Protein AF-A0A7Y4SJD2-F1 (afdb_monomer_lite)

Sequence (185 aa):
GFTAVGSEIFEFVQANDSFRLRLTTMGRVLSGNPSDMSEMGKLARPFQLSVWAMAGVLGTDTIAKDEAVVLVEEGDRYRLEVFGPSPDGKQLLRRLLWFERDTLLVVREDRLTESGSVEATIQYEDFRPIGQVEGTSSAGDGRLLRPFKIILEDGKGQGSVQVTFHEMVPNQPLAATDLPQVSLR

Secondary structure (DSSP, 8-state):
-B-TTS-B-EEEEEETTEEEEEEGGGTEEEEE-GGGGGGGGGGHHHHHHHHHHHHHHHT--PPPTT-EEEEEEETTEEEEEEEEE-TTS-EEEEEEEEEETTT--EEEEEEE-TTS-EEEEEEEEEEEEES--TT--SSS-SSEEEEEEEEEEETTSS-EEEEE-S---PPPPPPTTTS------

pLDDT: mean 78.12, std 16.42, range [33.25, 97.38]

Foldseek 3Di:
DADPVGHDQWDWDDDDQKIWIQRPVVRDIDIDGLVCLVVVPPVSVVVNQVCVQVCLQVVVPDQDPQKDWDWDDDVQWIKIFIWHADPVRDTAGAKIFIAGPPPRRGQKMFGADSVRQGQKIKGFADWDFEDADPDPPDPDRRTDTGGQWMWMAGSVRPDIDIHGHPDDYDDDPDDPVNDPPPPDD

Radius of gyration: 17.99 Å; chains: 1; bounding box: 44×48×43 Å

Structure (mmCIF, N/CA/C/O backbone):
data_AF-A0A7Y4SJD2-F1
#
_entry.id   AF-A0A7Y4SJD2-F1
#
loop_
_atom_site.group_PDB
_atom_site.id
_atom_site.type_symbol
_atom_site.label_atom_id
_atom_site.label_alt_id
_atom_site.label_comp_id
_atom_site.label_asym_id
_atom_site.label_entity_id
_atom_site.label_seq_id
_atom_site.pdbx_PDB_ins_code
_atom_site.Cartn_x
_atom_site.Cartn_y
_atom_site.Cartn_z
_atom_site.occupancy
_atom_site.B_iso_or_equiv
_atom_site.auth_seq_id
_atom_site.auth_comp_id
_atom_site.auth_asym_id
_atom_site.auth_atom_id
_atom_site.pdbx_PDB_model_num
ATOM 1 N N . GLY A 1 1 ? -12.030 4.013 13.848 1.00 52.75 1 GLY A N 1
ATOM 2 C CA . GLY A 1 1 ? -11.508 2.883 14.653 1.00 52.75 1 GLY A CA 1
ATOM 3 C C . GLY A 1 1 ? -12.192 2.839 16.006 1.00 52.75 1 GLY A C 1
ATOM 4 O O . GLY A 1 1 ? -12.661 3.883 16.439 1.00 52.75 1 GLY A O 1
ATOM 5 N N . PHE A 1 2 ? -12.243 1.682 16.674 1.00 50.47 2 PHE A N 1
ATOM 6 C CA . PHE A 1 2 ? -12.919 1.505 17.971 1.00 50.47 2 PHE A CA 1
ATOM 7 C C . PHE A 1 2 ? -11.966 0.982 19.058 1.00 50.47 2 PHE A C 1
ATOM 9 O O . PHE A 1 2 ? -10.993 0.297 18.751 1.00 50.47 2 PHE A O 1
ATOM 16 N N . THR A 1 3 ? -12.228 1.316 20.323 1.00 52.59 3 THR A N 1
ATOM 17 C CA . THR A 1 3 ? -11.528 0.786 21.500 1.00 52.59 3 THR A CA 1
ATOM 18 C C . THR A 1 3 ? -11.929 -0.668 21.740 1.00 52.59 3 THR A C 1
ATOM 20 O O . THR A 1 3 ? -12.939 -1.137 21.221 1.00 52.59 3 THR A O 1
ATOM 23 N N . ALA A 1 4 ? -11.190 -1.373 22.603 1.00 40.62 4 ALA A N 1
ATOM 24 C CA . ALA A 1 4 ? -11.545 -2.727 23.043 1.00 40.62 4 ALA A CA 1
ATOM 25 C C . ALA A 1 4 ? -12.939 -2.824 23.707 1.00 40.62 4 ALA A C 1
ATOM 27 O O . ALA A 1 4 ? -13.487 -3.913 23.821 1.00 40.62 4 ALA A O 1
ATOM 28 N N . VAL A 1 5 ? -13.518 -1.692 24.126 1.00 58.03 5 VAL A N 1
ATOM 29 C CA . VAL A 1 5 ? -14.877 -1.588 24.687 1.00 58.03 5 VAL A CA 1
ATOM 30 C C . VAL A 1 5 ? -15.897 -1.021 23.685 1.00 58.03 5 VAL A C 1
ATOM 32 O O . VAL A 1 5 ? -17.002 -0.653 24.069 1.00 58.03 5 VAL A O 1
ATOM 35 N N . GLY A 1 6 ? -15.538 -0.931 22.399 1.00 45.69 6 GLY A N 1
ATOM 36 C CA . GLY A 1 6 ? -16.435 -0.527 21.311 1.00 45.69 6 GLY A CA 1
ATOM 37 C C . GLY A 1 6 ? -16.659 0.982 21.162 1.00 45.69 6 GLY A C 1
ATOM 38 O O . GLY A 1 6 ? -17.507 1.395 20.379 1.00 45.69 6 GLY A O 1
ATOM 39 N N . SER A 1 7 ? -15.919 1.831 21.880 1.00 54.34 7 SER A N 1
ATOM 40 C CA . SER A 1 7 ? -16.025 3.293 21.733 1.00 54.34 7 SER A CA 1
ATOM 41 C C . SER A 1 7 ? -15.216 3.782 20.535 1.00 54.34 7 SER A C 1
ATOM 43 O O . SER A 1 7 ? -14.107 3.311 20.315 1.00 54.34 7 SER A O 1
ATOM 45 N N . GLU A 1 8 ? -15.718 4.749 19.771 1.00 66.38 8 GLU A N 1
ATOM 46 C CA . GLU A 1 8 ? -14.983 5.314 18.635 1.00 66.38 8 GLU A CA 1
ATOM 47 C C . GLU A 1 8 ? -13.678 5.995 19.105 1.00 66.38 8 GLU A C 1
ATOM 49 O O . GLU A 1 8 ? -13.706 6.919 19.911 1.00 66.38 8 GLU A O 1
ATOM 54 N N . ILE A 1 9 ? -12.522 5.533 18.620 1.00 65.69 9 ILE A N 1
ATOM 55 C CA . ILE A 1 9 ? -11.201 6.147 18.852 1.00 65.69 9 ILE A CA 1
ATOM 56 C C . ILE A 1 9 ? -11.009 7.317 17.898 1.00 65.69 9 ILE A C 1
ATOM 58 O O . ILE A 1 9 ? -10.548 8.390 18.293 1.00 65.69 9 ILE A O 1
ATOM 62 N N . PHE A 1 10 ? -11.337 7.080 16.631 1.00 69.44 10 PHE A N 1
ATOM 63 C CA . PHE A 1 10 ? -11.228 8.082 15.593 1.00 69.44 10 PHE A CA 1
ATOM 64 C C . PHE A 1 10 ? -12.224 7.852 14.462 1.00 69.44 10 PHE A C 1
ATOM 66 O O . PHE A 1 10 ? -12.523 6.704 14.122 1.00 69.44 10 PHE A O 1
ATOM 73 N N . GLU A 1 11 ? -12.635 8.948 13.841 1.00 73.12 11 GLU A N 1
ATOM 74 C CA . GLU A 1 11 ? -13.331 8.986 12.560 1.00 73.12 11 GLU A CA 1
ATOM 75 C C . GLU A 1 11 ? -12.358 9.518 11.513 1.00 73.12 11 GLU A C 1
ATOM 77 O O . GLU A 1 11 ? -11.729 10.555 11.732 1.00 73.12 11 GLU A O 1
ATOM 82 N N . PHE A 1 12 ? -12.224 8.822 10.389 1.00 70.19 12 PHE A N 1
ATOM 83 C CA . PHE A 1 12 ? -11.427 9.298 9.269 1.00 70.19 12 PHE A CA 1
ATOM 84 C C . PHE A 1 12 ? -12.293 9.348 8.020 1.00 70.19 12 PHE A C 1
ATOM 86 O O . PHE A 1 12 ? -12.852 8.333 7.613 1.00 70.19 12 PHE A O 1
ATOM 93 N N . VAL A 1 13 ? -12.389 10.532 7.427 1.00 70.50 13 VAL A N 1
ATOM 94 C CA . VAL A 1 13 ? -13.074 10.764 6.158 1.00 70.50 13 VAL A CA 1
ATOM 95 C C . VAL A 1 13 ? -12.055 11.345 5.197 1.00 70.50 13 VAL A C 1
ATOM 97 O O . VAL A 1 13 ? -11.431 12.362 5.499 1.00 70.50 13 VAL A O 1
ATOM 100 N N . GLN A 1 14 ? -11.899 10.715 4.039 1.00 63.78 14 GLN A N 1
ATOM 101 C CA . GLN A 1 14 ? -11.088 11.231 2.946 1.00 63.78 14 GLN A CA 1
ATOM 102 C C . GLN A 1 14 ? -11.960 11.347 1.703 1.00 63.78 14 GLN A C 1
ATOM 104 O O . GLN A 1 14 ? -12.662 10.405 1.341 1.00 63.78 14 GLN A O 1
ATOM 109 N N . ALA A 1 15 ? -11.920 12.514 1.071 1.00 66.62 15 ALA A N 1
ATOM 110 C CA . ALA A 1 15 ? -12.611 12.781 -0.178 1.00 66.62 15 ALA A CA 1
ATOM 111 C C . ALA A 1 15 ? -11.721 13.677 -1.042 1.00 66.62 15 ALA A C 1
ATOM 113 O O . ALA A 1 15 ? -11.335 14.773 -0.617 1.00 66.62 15 ALA A O 1
ATOM 114 N N . ASN A 1 16 ? -11.414 13.208 -2.255 1.00 68.31 16 ASN A N 1
ATOM 115 C CA . ASN A 1 16 ? -10.420 13.816 -3.143 1.00 68.31 16 ASN A CA 1
ATOM 116 C C . ASN A 1 16 ? -9.083 14.013 -2.397 1.00 68.31 16 ASN A C 1
ATOM 118 O O . ASN A 1 16 ? -8.642 13.117 -1.674 1.00 68.31 16 ASN A O 1
ATOM 122 N N . ASP A 1 17 ? -8.492 15.202 -2.505 1.00 66.25 17 ASP A N 1
ATOM 123 C CA . ASP A 1 17 ? -7.238 15.556 -1.839 1.00 66.25 17 ASP A CA 1
ATOM 124 C C . ASP A 1 17 ? -7.449 16.099 -0.417 1.00 66.25 17 ASP A C 1
ATOM 126 O O . ASP A 1 17 ? -6.529 16.604 0.207 1.00 66.25 17 ASP A O 1
ATOM 130 N N . SER A 1 18 ? -8.655 16.005 0.145 1.00 61.06 18 SER A N 1
ATOM 131 C CA . SER A 1 18 ? -8.931 16.500 1.496 1.00 61.06 18 SER A CA 1
ATOM 132 C C . SER A 1 18 ? -9.195 15.364 2.472 1.00 61.06 18 SER A C 1
ATOM 134 O O . SER A 1 18 ? -9.833 14.361 2.135 1.00 61.06 18 SER A O 1
ATOM 136 N N . PHE A 1 19 ? -8.739 15.538 3.711 1.00 69.56 19 PHE A N 1
ATOM 137 C CA . PHE A 1 19 ? -9.052 14.614 4.790 1.00 69.56 19 PHE A CA 1
ATOM 138 C C . PHE A 1 19 ? -9.599 15.321 6.027 1.00 69.56 19 PHE A C 1
ATOM 140 O O . PHE A 1 19 ? -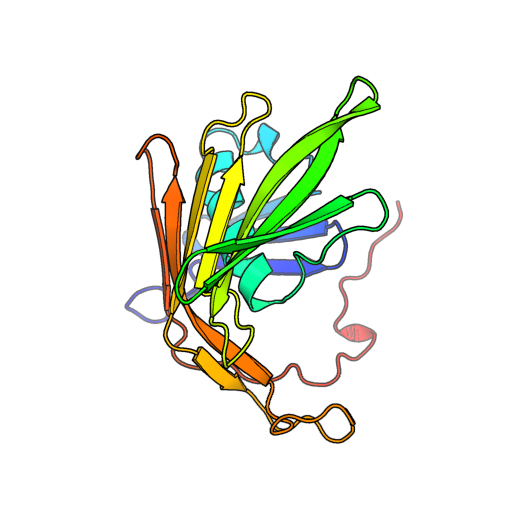9.314 16.490 6.293 1.00 69.56 19 PHE A O 1
ATOM 147 N N . ARG A 1 20 ? -10.354 14.567 6.825 1.00 74.12 20 ARG A N 1
ATOM 148 C CA . ARG A 1 20 ? -10.768 14.912 8.182 1.00 74.12 20 ARG A CA 1
ATOM 149 C C . ARG A 1 20 ? -10.518 13.719 9.098 1.00 74.12 20 ARG A C 1
ATOM 151 O O . ARG A 1 20 ? -11.052 12.641 8.868 1.00 74.12 20 ARG A O 1
ATOM 158 N N . LEU A 1 21 ? -9.735 13.927 10.152 1.00 70.81 21 LEU A N 1
ATOM 159 C CA . LEU A 1 21 ? -9.500 12.968 11.227 1.00 70.81 21 LEU A CA 1
ATOM 160 C C . LEU A 1 21 ? -10.050 13.537 12.538 1.00 70.81 21 LEU A C 1
ATOM 162 O O . LEU A 1 21 ? -9.498 14.491 13.086 1.00 70.81 21 LEU A O 1
ATOM 166 N N . ARG A 1 22 ? -11.116 12.949 13.071 1.00 74.44 22 ARG A N 1
ATOM 167 C CA . ARG A 1 22 ? -11.634 13.261 14.407 1.00 74.44 22 ARG A CA 1
ATOM 168 C C . ARG A 1 22 ? -11.077 12.243 15.391 1.00 74.44 22 ARG A C 1
ATOM 170 O O . ARG A 1 22 ? -11.392 11.073 15.279 1.00 74.44 22 ARG A O 1
ATOM 177 N N . LEU A 1 23 ? -10.265 12.675 16.350 1.00 70.75 23 LEU A N 1
ATOM 178 C CA . LEU A 1 23 ? -9.762 11.870 17.466 1.00 70.75 23 LEU A CA 1
ATOM 179 C C . LEU A 1 23 ? -10.716 12.034 18.652 1.00 70.75 23 LEU A C 1
ATOM 181 O O . LEU A 1 23 ? -10.572 12.957 19.460 1.00 70.75 23 LEU A O 1
ATOM 185 N N . THR A 1 24 ? -11.717 11.161 18.739 1.00 69.38 24 THR A N 1
ATOM 186 C CA . THR A 1 24 ? -12.831 11.279 19.692 1.00 69.38 24 THR A CA 1
ATOM 187 C C . THR A 1 24 ? -12.350 11.268 21.144 1.00 69.38 24 THR A C 1
ATOM 189 O O . THR A 1 24 ? -12.829 12.058 21.953 1.00 69.38 24 THR A O 1
ATOM 192 N N . THR A 1 25 ? -11.334 10.464 21.467 1.00 69.12 25 THR A N 1
ATOM 193 C CA . THR A 1 25 ? -10.752 10.380 22.821 1.00 69.12 25 THR A CA 1
ATOM 194 C C . THR A 1 25 ? -10.015 11.646 23.262 1.00 69.12 25 THR A C 1
ATOM 196 O O . THR A 1 25 ? -9.811 11.845 24.456 1.00 69.12 25 THR A O 1
ATOM 199 N N . MET A 1 26 ? -9.620 12.507 22.320 1.00 70.25 26 MET A N 1
ATOM 200 C CA . MET A 1 26 ? -8.884 13.748 22.587 1.00 70.25 26 MET A CA 1
ATOM 201 C C . MET A 1 26 ? -9.710 15.007 22.301 1.00 70.25 26 MET A C 1
ATOM 203 O O . MET A 1 26 ? -9.190 16.112 22.439 1.00 70.25 26 MET A O 1
ATOM 207 N N . GLY A 1 27 ? -10.960 14.860 21.844 1.00 71.19 27 GLY A N 1
ATOM 208 C CA . GLY A 1 27 ? -11.795 15.984 21.412 1.00 71.19 27 GLY A CA 1
ATOM 209 C C . GLY A 1 27 ? -11.171 16.815 20.282 1.00 71.19 27 GLY A C 1
ATOM 210 O O . GLY A 1 27 ? -11.469 18.000 20.156 1.00 71.19 27 GLY A O 1
ATOM 211 N N . ARG A 1 28 ? -10.272 16.225 19.482 1.00 69.38 28 ARG A N 1
ATOM 212 C CA . ARG A 1 28 ? -9.482 16.943 18.472 1.00 69.38 28 ARG A CA 1
ATOM 213 C C . ARG A 1 28 ? -9.952 16.579 17.072 1.00 69.38 28 ARG A C 1
ATOM 215 O O . ARG A 1 28 ? -10.086 15.402 16.758 1.00 69.38 28 ARG A O 1
ATOM 222 N N . VAL A 1 29 ? -10.139 17.579 16.217 1.00 72.56 29 VAL A N 1
ATOM 223 C CA . VAL A 1 29 ? -10.378 17.389 14.780 1.00 72.56 29 VAL A CA 1
ATOM 224 C C . VAL A 1 29 ? -9.180 17.937 14.018 1.00 72.56 29 VAL A C 1
ATOM 226 O O . VAL A 1 29 ? -8.714 19.040 14.293 1.00 72.56 29 VAL A O 1
ATOM 229 N N . LEU A 1 30 ? -8.668 17.143 13.088 1.00 67.31 30 LEU A N 1
ATOM 230 C CA . LEU A 1 30 ? -7.607 17.497 12.158 1.00 67.31 30 LEU A CA 1
ATOM 231 C C . LEU A 1 30 ? -8.208 17.489 10.757 1.00 67.31 30 LEU A C 1
ATOM 233 O O . LEU A 1 30 ? -8.991 16.602 10.420 1.00 67.31 30 LEU A O 1
ATOM 237 N N . SER A 1 31 ? -7.906 18.494 9.950 1.00 69.38 31 SER A N 1
ATOM 238 C CA . SER A 1 31 ? -8.351 18.571 8.559 1.00 69.38 31 SER A CA 1
ATOM 239 C C . SER A 1 31 ? -7.280 19.275 7.743 1.00 69.38 31 SER A C 1
ATOM 241 O O . SER A 1 31 ? -6.652 20.195 8.257 1.00 69.38 31 SER A O 1
ATOM 243 N N . GLY A 1 32 ? -7.068 18.836 6.508 1.00 67.94 32 GLY A N 1
ATOM 244 C CA . GLY A 1 32 ? -6.041 19.390 5.627 1.00 67.94 32 GLY A CA 1
ATOM 245 C C . GLY A 1 32 ? -5.926 18.613 4.322 1.00 67.94 32 GLY A C 1
ATOM 246 O O . GLY A 1 32 ? -6.696 17.673 4.087 1.00 67.94 32 GLY A O 1
ATOM 247 N N . ASN A 1 33 ? -4.961 18.999 3.488 1.00 67.12 33 ASN A N 1
ATOM 248 C CA . ASN A 1 33 ? -4.479 18.141 2.411 1.00 67.12 33 ASN A CA 1
ATOM 249 C C . ASN A 1 33 ? -3.439 17.147 2.957 1.00 67.12 33 ASN A C 1
ATOM 251 O O . ASN A 1 33 ? -2.715 17.474 3.900 1.00 67.12 33 ASN A O 1
ATOM 255 N N . PRO A 1 34 ? -3.274 15.955 2.355 1.00 62.06 34 PRO A N 1
ATOM 256 C CA . PRO A 1 34 ? -2.135 15.080 2.629 1.00 62.06 34 PRO A CA 1
ATOM 257 C C . PRO A 1 34 ? -0.772 15.787 2.511 1.00 62.06 34 PRO A C 1
ATOM 259 O O . PRO A 1 34 ? 0.169 15.415 3.204 1.00 62.06 34 PRO A O 1
ATOM 262 N N . SER A 1 35 ? -0.661 16.838 1.690 1.00 61.81 35 SER A N 1
ATOM 263 C CA . SER A 1 35 ? 0.539 17.685 1.600 1.00 61.81 35 SER A CA 1
ATOM 264 C C . SER A 1 35 ? 0.841 18.481 2.877 1.00 61.81 35 SER A C 1
ATOM 266 O O . SER A 1 35 ? 2.001 18.796 3.134 1.00 61.81 35 SER A O 1
ATOM 268 N N . ASP A 1 36 ? -0.165 18.758 3.709 1.00 63.09 36 ASP A N 1
ATOM 269 C CA . ASP A 1 36 ? -0.053 19.587 4.919 1.00 63.09 36 ASP A CA 1
ATOM 270 C C . ASP A 1 36 ? 0.316 18.749 6.161 1.00 63.09 36 ASP A C 1
ATOM 272 O O . ASP A 1 36 ? 0.342 19.233 7.294 1.00 63.09 36 ASP A O 1
ATOM 276 N N . MET A 1 37 ? 0.629 17.460 5.968 1.00 63.06 37 MET A N 1
ATOM 277 C CA . MET A 1 37 ? 0.944 16.505 7.038 1.00 63.06 37 MET A CA 1
ATOM 278 C C . MET A 1 37 ? 2.112 16.940 7.937 1.00 63.06 37 MET A C 1
ATOM 280 O O . MET A 1 37 ? 2.177 16.520 9.094 1.00 63.06 37 MET A O 1
ATOM 284 N N . SER A 1 38 ? 3.023 17.786 7.444 1.00 61.00 38 SER A N 1
ATOM 285 C CA . SER A 1 38 ? 4.168 18.290 8.215 1.00 61.00 38 SER A CA 1
ATOM 286 C C . SER A 1 38 ? 3.747 19.095 9.456 1.00 61.00 38 SER A C 1
ATOM 288 O O . SER A 1 38 ? 4.443 19.066 10.474 1.00 61.00 38 SER A O 1
ATOM 290 N N . GLU A 1 39 ? 2.564 19.718 9.438 1.00 64.44 39 GLU A N 1
ATOM 291 C CA . GLU A 1 39 ? 2.026 20.508 10.553 1.00 64.44 39 GLU A CA 1
ATOM 292 C C . GLU A 1 39 ? 1.525 19.643 11.727 1.00 64.44 39 GLU A C 1
ATOM 294 O O . GLU A 1 39 ? 1.272 20.136 12.829 1.00 64.44 39 GLU A O 1
ATOM 299 N N . MET A 1 40 ? 1.424 18.322 11.540 1.00 64.75 40 MET A N 1
ATOM 300 C CA . MET A 1 40 ? 0.932 17.386 12.560 1.00 64.75 40 MET A CA 1
ATOM 301 C C . MET A 1 40 ? 2.011 16.977 13.583 1.00 64.75 40 MET A C 1
ATOM 303 O O . MET A 1 40 ? 1.729 16.225 14.526 1.00 64.75 40 MET A O 1
ATOM 307 N N . GLY A 1 41 ? 3.247 17.469 13.436 1.00 73.56 41 GLY A N 1
ATOM 308 C CA . GLY A 1 41 ? 4.352 17.230 14.366 1.00 73.56 41 GLY A CA 1
ATOM 309 C C . GLY A 1 41 ? 4.608 15.737 14.595 1.00 73.56 41 GLY A C 1
ATOM 310 O O . GLY A 1 41 ? 4.769 14.967 13.654 1.00 73.56 41 GLY A O 1
ATOM 311 N N . LYS A 1 42 ? 4.600 15.293 15.859 1.00 72.19 42 LYS A N 1
ATOM 312 C CA . LYS A 1 42 ? 4.835 13.878 16.219 1.00 72.19 42 LYS A CA 1
ATOM 313 C C . LYS A 1 42 ? 3.771 12.907 15.683 1.00 72.19 42 LYS A C 1
ATOM 315 O O . LYS A 1 42 ? 4.028 11.710 15.642 1.00 72.19 42 LYS A O 1
ATOM 320 N N . LEU A 1 43 ? 2.591 13.399 15.297 1.00 71.44 43 LEU A N 1
ATOM 321 C CA . LEU A 1 43 ? 1.520 12.569 14.736 1.00 71.44 43 LEU A CA 1
ATOM 322 C C . LEU A 1 43 ? 1.637 12.393 13.220 1.00 71.44 43 LEU A C 1
ATOM 324 O O . LEU A 1 43 ? 0.993 11.496 12.684 1.00 71.44 43 LEU A O 1
ATOM 328 N N . ALA A 1 44 ? 2.465 13.202 12.548 1.00 76.44 44 ALA A N 1
ATOM 329 C CA . ALA A 1 44 ? 2.593 13.193 11.095 1.00 76.44 44 ALA A CA 1
ATOM 330 C C . ALA A 1 44 ? 2.935 11.797 10.567 1.00 76.44 44 ALA A C 1
ATOM 332 O O . ALA A 1 44 ? 2.252 11.282 9.688 1.00 76.44 44 ALA A O 1
ATOM 333 N N . ARG A 1 45 ? 3.942 11.145 11.165 1.00 81.81 45 ARG A N 1
ATOM 334 C CA . ARG A 1 45 ? 4.406 9.838 10.698 1.00 81.81 45 ARG A CA 1
ATOM 335 C C . ARG A 1 45 ? 3.385 8.716 10.935 1.00 81.81 45 ARG A C 1
ATOM 337 O O . ARG A 1 45 ? 2.988 8.106 9.950 1.00 81.81 45 ARG A O 1
ATOM 344 N N . PRO A 1 46 ? 2.884 8.457 12.161 1.00 76.19 46 PRO A N 1
ATOM 345 C CA . PRO A 1 46 ? 1.850 7.435 12.366 1.00 76.19 46 PRO A CA 1
ATOM 346 C C . PRO A 1 46 ? 0.600 7.641 11.497 1.00 76.19 46 PRO A C 1
ATOM 348 O O . PRO A 1 46 ? -0.010 6.677 11.034 1.00 76.19 46 PRO A O 1
ATOM 351 N N . PHE A 1 47 ? 0.226 8.898 11.252 1.00 76.69 47 PHE A N 1
ATOM 352 C CA . PHE A 1 47 ? -0.899 9.229 10.389 1.00 76.69 47 PHE A CA 1
ATOM 353 C C . PHE A 1 47 ? -0.608 8.944 8.909 1.00 76.69 47 PHE A C 1
ATOM 355 O O . PHE A 1 47 ? -1.407 8.272 8.264 1.00 76.69 47 PHE A O 1
ATOM 362 N N . GLN A 1 48 ? 0.549 9.368 8.392 1.00 81.69 48 GLN A N 1
ATOM 363 C CA . GLN A 1 48 ? 1.012 9.054 7.036 1.00 81.69 48 GLN A CA 1
ATOM 364 C C . GLN A 1 48 ? 1.013 7.541 6.783 1.00 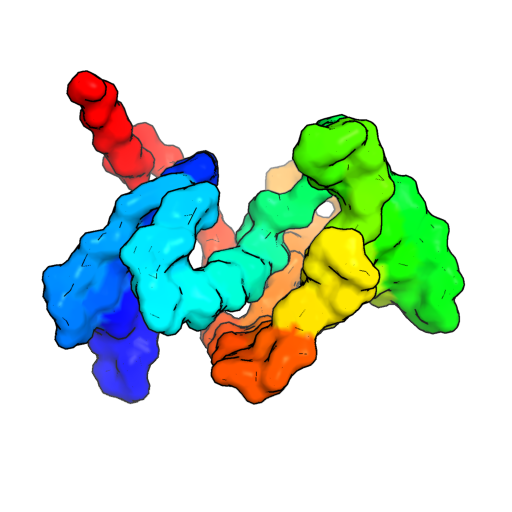81.69 48 GLN A C 1
ATOM 366 O O . GLN A 1 48 ? 0.451 7.080 5.794 1.00 81.69 48 GLN A O 1
ATOM 371 N N . LEU A 1 49 ? 1.564 6.770 7.725 1.00 83.62 49 LEU A N 1
ATOM 372 C CA . LEU A 1 49 ? 1.541 5.309 7.688 1.00 83.62 49 LEU A CA 1
ATOM 373 C C . LEU A 1 49 ? 0.106 4.762 7.606 1.00 83.62 49 LEU A C 1
ATOM 375 O O . LEU A 1 49 ? -0.191 3.897 6.790 1.00 83.62 49 LEU A O 1
ATOM 379 N N . SER A 1 50 ? -0.816 5.303 8.404 1.00 78.38 50 SER A N 1
ATOM 380 C CA . SER A 1 50 ? -2.223 4.880 8.381 1.00 78.38 50 SER A CA 1
ATOM 381 C C . SER A 1 50 ? -2.908 5.190 7.044 1.00 78.38 50 SER A C 1
ATOM 383 O O . SER A 1 50 ? -3.660 4.361 6.536 1.00 78.38 50 SER A O 1
ATOM 385 N N . VAL A 1 51 ? -2.633 6.359 6.455 1.00 81.06 51 VAL A N 1
ATOM 386 C CA . VAL A 1 51 ? -3.160 6.744 5.135 1.00 81.06 51 VAL A CA 1
ATOM 387 C C . VAL A 1 51 ? -2.652 5.792 4.055 1.00 81.06 51 VAL A C 1
ATOM 389 O O . VAL A 1 51 ? -3.449 5.311 3.255 1.00 81.06 51 VAL A O 1
ATOM 392 N N . TRP A 1 52 ? -1.360 5.463 4.060 1.00 87.06 52 TRP A N 1
ATOM 393 C CA . TRP A 1 52 ? -0.777 4.520 3.102 1.00 87.06 52 TRP A CA 1
ATOM 394 C C . TRP A 1 52 ? -1.377 3.121 3.220 1.00 87.06 52 TRP A C 1
ATOM 396 O O . TRP A 1 52 ? -1.800 2.561 2.213 1.00 87.06 52 TRP A O 1
ATOM 406 N N . ALA A 1 53 ? -1.508 2.598 4.443 1.00 83.50 53 ALA A N 1
ATOM 407 C CA . ALA A 1 53 ? -2.148 1.305 4.675 1.00 83.50 53 ALA A CA 1
ATOM 408 C C . ALA A 1 53 ? -3.577 1.265 4.101 1.00 83.50 53 ALA A C 1
ATOM 410 O O . ALA A 1 53 ? -3.962 0.305 3.438 1.00 83.50 53 ALA A O 1
ATOM 411 N N . MET A 1 54 ? -4.365 2.322 4.317 1.00 82.31 54 MET A N 1
ATOM 412 C CA . MET A 1 54 ? -5.748 2.383 3.837 1.00 82.31 54 MET A CA 1
ATOM 413 C C . MET A 1 54 ? -5.864 2.604 2.327 1.00 82.31 54 MET A C 1
ATOM 415 O O . MET A 1 54 ? -6.798 2.082 1.716 1.00 82.31 54 MET A O 1
ATOM 419 N N . ALA A 1 55 ? -4.936 3.337 1.712 1.00 79.38 55 ALA A N 1
ATOM 420 C CA . ALA A 1 55 ? -4.984 3.644 0.285 1.00 79.38 55 ALA A CA 1
ATOM 421 C C . ALA A 1 55 ? -4.953 2.374 -0.588 1.00 79.38 55 ALA A C 1
ATOM 423 O O . ALA A 1 55 ? -5.696 2.287 -1.571 1.00 79.38 55 ALA A O 1
ATOM 424 N N . GLY A 1 56 ? -4.185 1.356 -0.178 1.00 76.12 56 GLY A N 1
ATOM 425 C CA . GLY A 1 56 ? -4.159 0.044 -0.833 1.00 76.12 56 GLY A CA 1
ATOM 426 C C . GLY A 1 56 ? -5.491 -0.715 -0.754 1.00 76.12 56 GLY A C 1
ATOM 427 O O . GLY A 1 56 ? -5.901 -1.354 -1.720 1.00 76.12 56 GLY A O 1
ATOM 428 N N . VAL A 1 57 ? -6.232 -0.591 0.354 1.00 78.94 57 VAL A N 1
ATOM 429 C CA . VAL A 1 57 ? -7.573 -1.201 0.507 1.00 78.94 57 VAL A CA 1
ATOM 430 C C . VAL A 1 57 ? -8.604 -0.498 -0.358 1.00 78.94 57 VAL A C 1
ATOM 432 O O . VAL A 1 57 ? -9.419 -1.133 -1.029 1.00 78.94 57 VAL A O 1
ATOM 435 N N . LEU A 1 58 ? -8.596 0.833 -0.312 1.00 74.38 58 LEU A N 1
ATOM 436 C CA . LEU A 1 58 ? -9.580 1.656 -1.007 1.00 74.38 58 LEU A CA 1
ATOM 437 C C . LEU A 1 58 ? -9.325 1.689 -2.518 1.00 74.38 58 LEU A C 1
ATOM 439 O O . LEU A 1 58 ? -10.212 2.073 -3.276 1.00 74.38 58 LEU A O 1
ATOM 443 N N . GLY A 1 59 ? -8.145 1.247 -2.964 1.00 70.75 59 GLY A N 1
ATOM 444 C CA . GLY A 1 59 ? -7.733 1.325 -4.361 1.00 70.75 59 GLY A CA 1
ATOM 445 C C . GLY A 1 59 ? -7.514 2.767 -4.814 1.00 70.75 59 GLY A C 1
ATOM 446 O O . GLY A 1 59 ? -7.682 3.061 -5.990 1.00 70.75 59 GLY A O 1
ATOM 447 N N . THR A 1 60 ? -7.184 3.671 -3.888 1.00 71.12 60 THR A N 1
ATOM 448 C CA . THR A 1 60 ? -6.922 5.089 -4.181 1.00 71.12 60 THR A CA 1
ATOM 449 C C . THR A 1 60 ? -5.456 5.353 -4.520 1.00 71.12 60 THR A C 1
ATOM 451 O O . THR A 1 60 ? -5.121 6.457 -4.929 1.00 71.12 60 THR A O 1
ATOM 454 N N . ASP A 1 61 ? -4.584 4.352 -4.372 1.00 78.06 61 ASP A N 1
ATOM 455 C CA . ASP A 1 61 ? -3.151 4.431 -4.687 1.00 78.06 61 ASP A CA 1
ATOM 456 C C . ASP A 1 61 ? -2.829 3.941 -6.114 1.00 78.06 61 ASP A C 1
ATOM 458 O O . ASP A 1 61 ? -1.841 3.247 -6.359 1.00 78.06 61 ASP A O 1
ATOM 462 N N . THR A 1 62 ? -3.696 4.259 -7.079 1.00 83.19 62 THR A N 1
ATOM 463 C CA . THR A 1 62 ? -3.500 3.882 -8.488 1.00 83.19 62 THR A CA 1
ATOM 464 C C . THR A 1 62 ? -2.263 4.547 -9.094 1.00 83.19 62 THR A C 1
ATOM 466 O O . THR A 1 62 ? -1.797 5.573 -8.604 1.00 83.19 62 THR A O 1
ATOM 469 N N . ILE A 1 63 ? -1.760 3.999 -10.202 1.00 89.50 63 ILE A N 1
ATOM 470 C CA . ILE A 1 63 ? -0.704 4.646 -10.989 1.00 89.50 63 ILE A CA 1
ATOM 471 C C . ILE A 1 63 ? -1.248 5.951 -11.593 1.00 89.50 63 ILE A C 1
ATOM 473 O O . ILE A 1 63 ? -2.247 5.934 -12.318 1.00 89.50 63 ILE A O 1
ATOM 477 N N . ALA A 1 64 ? -0.617 7.075 -11.268 1.00 87.19 64 ALA A N 1
ATOM 478 C CA . ALA A 1 64 ? -0.983 8.401 -11.745 1.00 87.19 64 ALA A CA 1
ATOM 479 C C . ALA A 1 64 ? -0.525 8.634 -13.197 1.00 87.19 64 ALA A C 1
ATOM 481 O O . ALA A 1 64 ? 0.293 7.901 -13.750 1.00 87.19 64 ALA A O 1
ATOM 482 N N . LYS A 1 65 ? -1.069 9.670 -13.851 1.00 86.50 65 LYS A N 1
ATOM 483 C CA . LYS A 1 65 ? -0.799 9.957 -15.277 1.00 86.50 65 LYS A CA 1
ATOM 484 C C . LYS A 1 65 ? 0.648 10.365 -15.566 1.00 86.50 65 LYS A C 1
ATOM 486 O O . LYS A 1 65 ? 1.099 10.227 -16.698 1.00 86.50 65 LYS A O 1
ATOM 491 N N . ASP A 1 66 ? 1.320 10.940 -14.583 1.00 88.88 66 ASP A N 1
ATOM 492 C CA . ASP A 1 66 ? 2.699 11.423 -14.630 1.00 88.88 66 ASP A CA 1
ATOM 493 C C . ASP A 1 66 ? 3.714 10.398 -14.098 1.00 88.88 66 ASP A C 1
ATOM 495 O O . ASP A 1 66 ? 4.921 10.660 -14.105 1.00 88.88 66 ASP A O 1
ATOM 499 N N . GLU A 1 67 ? 3.236 9.223 -13.686 1.00 93.12 67 GLU A N 1
ATOM 500 C CA . GLU A 1 67 ? 4.068 8.095 -13.297 1.00 93.12 67 GLU A CA 1
ATOM 501 C C . GLU A 1 67 ? 4.348 7.168 -14.487 1.00 93.12 67 GLU A C 1
ATOM 503 O O . GLU A 1 67 ? 3.529 6.980 -15.390 1.00 93.12 67 GLU A O 1
ATOM 508 N N . ALA A 1 68 ? 5.527 6.554 -14.469 1.00 94.44 68 ALA A N 1
ATOM 509 C CA . ALA A 1 68 ? 5.918 5.501 -15.395 1.00 94.44 68 ALA A CA 1
ATOM 510 C C . ALA A 1 68 ? 6.088 4.185 -14.636 1.00 94.44 68 ALA A C 1
ATOM 512 O O . ALA A 1 68 ? 6.443 4.180 -13.459 1.00 94.44 68 ALA A O 1
ATOM 513 N N . VAL A 1 69 ? 5.861 3.057 -15.309 1.00 95.75 69 VAL A N 1
ATOM 514 C CA . VAL A 1 69 ? 5.971 1.738 -14.679 1.00 95.75 69 VAL A CA 1
ATOM 515 C C . VAL A 1 69 ? 6.817 0.776 -15.495 1.00 95.75 69 VAL A C 1
ATOM 517 O O . VAL A 1 69 ? 6.780 0.790 -16.726 1.00 95.75 69 VAL A O 1
ATOM 520 N N . VAL A 1 70 ? 7.554 -0.087 -14.800 1.00 96.69 70 VAL A N 1
ATOM 521 C CA . VAL A 1 70 ? 8.287 -1.213 -15.386 1.00 96.69 70 VAL A CA 1
ATOM 522 C C . VAL A 1 70 ? 7.851 -2.489 -14.680 1.00 96.69 70 VAL A C 1
ATOM 524 O O . VAL A 1 70 ? 7.878 -2.564 -13.455 1.00 96.69 70 VAL A O 1
ATOM 527 N N . LEU A 1 71 ? 7.438 -3.494 -15.450 1.00 95.94 71 LEU A N 1
ATOM 528 C CA . LEU A 1 71 ? 7.096 -4.812 -14.925 1.00 95.94 71 LEU A CA 1
ATOM 529 C C . LEU A 1 71 ? 8.323 -5.723 -14.986 1.00 95.94 71 LEU A C 1
ATOM 531 O O . LEU A 1 71 ? 8.929 -5.889 -16.044 1.00 95.94 71 LEU A O 1
ATOM 535 N N . VAL A 1 72 ? 8.656 -6.328 -13.854 1.00 96.12 72 VAL A N 1
ATOM 536 C CA . VAL A 1 72 ? 9.765 -7.262 -13.686 1.00 96.12 72 VAL A CA 1
ATOM 537 C C . VAL A 1 72 ? 9.207 -8.606 -13.242 1.00 96.12 72 VAL A C 1
ATOM 539 O O . VAL A 1 72 ? 8.361 -8.691 -12.353 1.00 96.12 72 VAL A O 1
ATOM 542 N N . GLU A 1 73 ? 9.682 -9.676 -13.864 1.00 94.38 73 GLU A N 1
ATOM 543 C CA . GLU A 1 73 ? 9.392 -11.035 -13.420 1.00 94.38 73 GLU A CA 1
ATOM 544 C C . GLU A 1 73 ? 10.347 -11.430 -12.291 1.00 94.38 73 GLU A C 1
ATOM 546 O O . GLU A 1 73 ? 11.564 -11.400 -12.472 1.00 94.38 73 GLU A O 1
ATOM 551 N N . GLU A 1 74 ? 9.814 -11.813 -11.131 1.00 90.69 74 GLU A N 1
ATOM 552 C CA . GLU A 1 74 ? 10.608 -12.134 -9.943 1.00 90.69 74 GLU A CA 1
ATOM 553 C C . GLU A 1 74 ? 10.115 -13.448 -9.324 1.00 90.69 74 GLU A C 1
ATOM 555 O O . GLU A 1 74 ? 9.240 -13.470 -8.462 1.00 90.69 74 GLU A O 1
ATOM 560 N N . GLY A 1 75 ? 10.665 -14.571 -9.797 1.00 88.12 75 GLY A N 1
ATOM 561 C CA . GLY A 1 75 ? 10.289 -15.902 -9.314 1.00 88.12 75 GLY A CA 1
ATOM 562 C C . GLY A 1 75 ? 8.809 -16.207 -9.557 1.00 88.12 75 GLY A C 1
ATOM 563 O O . GLY A 1 75 ? 8.326 -16.116 -10.687 1.00 88.12 75 GLY A O 1
ATOM 564 N N . ASP A 1 76 ? 8.094 -16.553 -8.491 1.00 88.50 76 ASP A N 1
ATOM 565 C CA . ASP A 1 76 ? 6.652 -16.824 -8.464 1.00 88.50 76 ASP A CA 1
ATOM 566 C C . ASP A 1 76 ? 5.783 -15.556 -8.458 1.00 88.50 76 ASP A C 1
ATOM 568 O O . ASP A 1 76 ? 4.557 -15.649 -8.501 1.00 88.50 76 ASP A O 1
ATOM 572 N N . ARG A 1 77 ? 6.400 -14.369 -8.485 1.00 93.56 77 ARG A N 1
ATOM 573 C CA . ARG A 1 77 ? 5.716 -13.076 -8.443 1.00 93.56 77 ARG A CA 1
ATOM 574 C C . ARG A 1 77 ? 6.073 -12.187 -9.624 1.00 93.56 77 ARG A C 1
ATOM 576 O O . ARG A 1 77 ? 7.068 -12.382 -10.326 1.00 93.56 77 ARG A O 1
ATOM 583 N N . TYR A 1 78 ? 5.244 -11.171 -9.818 1.00 95.44 78 TYR A N 1
ATOM 584 C CA . TYR A 1 78 ? 5.619 -9.985 -10.574 1.00 95.44 78 TYR A CA 1
ATOM 585 C C . TYR A 1 78 ? 5.999 -8.866 -9.614 1.00 95.44 78 TYR A C 1
ATOM 587 O O . TYR A 1 78 ? 5.399 -8.739 -8.546 1.00 95.44 78 TYR A O 1
ATOM 595 N N . ARG A 1 79 ? 6.942 -8.020 -10.021 1.00 97.00 79 ARG A N 1
ATOM 596 C CA . ARG A 1 79 ? 7.244 -6.755 -9.360 1.00 97.00 79 ARG A CA 1
ATOM 597 C C . ARG A 1 79 ? 7.013 -5.604 -10.329 1.00 97.00 79 ARG A C 1
ATOM 599 O O . ARG A 1 79 ? 7.611 -5.575 -11.399 1.00 97.00 79 ARG A O 1
ATOM 606 N N . LEU A 1 80 ? 6.166 -4.651 -9.963 1.00 96.56 80 LEU A N 1
ATOM 607 C CA . LEU A 1 80 ? 5.998 -3.398 -10.689 1.00 96.56 80 LEU A CA 1
ATOM 608 C C . LEU A 1 80 ? 6.834 -2.318 -10.009 1.00 96.56 80 LEU A C 1
ATOM 610 O O . LEU A 1 80 ? 6.641 -2.006 -8.834 1.00 96.56 80 LEU A O 1
ATOM 614 N N . GLU A 1 81 ? 7.764 -1.757 -10.761 1.00 97.38 81 GLU A N 1
ATOM 615 C CA . GLU A 1 81 ? 8.559 -0.605 -10.370 1.00 97.38 81 GLU A CA 1
ATOM 616 C C . GLU A 1 81 ? 7.835 0.655 -10.828 1.00 97.38 81 GLU A C 1
ATOM 618 O O . GLU A 1 81 ? 7.587 0.820 -12.022 1.00 97.38 81 GLU A O 1
ATOM 623 N N . VAL A 1 82 ? 7.473 1.525 -9.887 1.00 96.38 82 VAL A N 1
ATOM 624 C CA . VAL A 1 82 ? 6.733 2.757 -10.169 1.00 96.38 82 VAL A CA 1
ATOM 625 C C . VAL A 1 82 ? 7.658 3.948 -10.009 1.00 96.38 82 VAL A C 1
ATOM 627 O O . VAL A 1 82 ? 8.183 4.217 -8.923 1.00 96.38 82 VAL A O 1
ATOM 630 N N . PHE A 1 83 ? 7.835 4.674 -11.102 1.00 95.81 83 PHE A N 1
ATOM 631 C CA . PHE A 1 83 ? 8.626 5.885 -11.184 1.00 95.81 83 PHE A CA 1
ATOM 632 C C . PHE A 1 83 ? 7.697 7.092 -11.178 1.00 95.81 83 PHE A C 1
ATOM 634 O O . PHE A 1 83 ? 6.717 7.117 -11.916 1.00 95.81 83 PHE A O 1
ATOM 641 N N . GLY A 1 84 ? 8.015 8.081 -10.352 1.00 92.12 84 GLY A N 1
ATOM 642 C CA . GLY A 1 84 ? 7.280 9.337 -10.278 1.00 92.12 84 GLY A CA 1
ATOM 643 C C . GLY A 1 84 ? 8.209 10.541 -10.400 1.00 92.12 84 GLY A C 1
ATOM 644 O O . GLY A 1 84 ? 9.429 10.412 -10.217 1.00 92.12 84 GLY A O 1
ATOM 645 N N . PRO A 1 85 ? 7.654 11.730 -10.675 1.00 88.00 85 PRO A N 1
ATOM 646 C CA . PRO A 1 85 ? 8.445 12.935 -10.857 1.00 88.00 85 PRO A CA 1
ATOM 647 C C . PRO A 1 85 ? 9.218 13.324 -9.587 1.00 88.00 85 PRO A C 1
ATOM 649 O O . PRO A 1 85 ? 8.799 13.109 -8.443 1.00 88.00 85 PRO A O 1
ATOM 652 N N . SER A 1 86 ? 10.388 13.917 -9.797 1.00 85.75 86 SER A N 1
ATOM 653 C CA . SER A 1 86 ? 11.161 14.624 -8.782 1.00 85.75 86 SER A CA 1
ATOM 654 C C . SER A 1 86 ? 11.040 16.138 -8.964 1.00 85.75 86 SER A C 1
ATOM 656 O O . SER A 1 86 ? 10.707 16.592 -10.064 1.00 85.75 86 SER A O 1
ATOM 658 N N . PRO A 1 87 ? 11.362 16.939 -7.931 1.00 78.62 87 PRO A N 1
ATOM 659 C CA . PRO A 1 87 ? 11.432 18.399 -8.055 1.00 78.62 87 PRO A CA 1
ATOM 660 C C . PRO A 1 87 ? 12.347 18.872 -9.197 1.00 78.62 87 PRO A C 1
ATOM 662 O O . PRO A 1 87 ? 12.089 19.900 -9.815 1.00 78.62 87 PRO A O 1
ATOM 665 N N . ASP A 1 88 ? 13.371 18.080 -9.525 1.00 82.19 88 ASP A N 1
ATOM 666 C CA . ASP A 1 88 ? 14.336 18.353 -10.596 1.00 82.19 88 ASP A CA 1
ATOM 667 C C . ASP A 1 88 ? 13.863 17.869 -11.984 1.00 82.19 88 ASP A C 1
ATOM 669 O O . ASP A 1 88 ? 14.640 17.851 -12.941 1.00 82.19 88 ASP A O 1
ATOM 673 N N . GLY A 1 89 ? 12.613 17.408 -12.102 1.00 78.81 89 GLY A N 1
ATOM 674 C CA . GLY A 1 89 ? 12.019 16.904 -13.345 1.00 78.81 89 GLY A CA 1
ATOM 675 C C . GLY A 1 89 ? 12.520 15.525 -13.786 1.00 78.81 89 GLY A C 1
ATOM 676 O O . GLY A 1 89 ? 12.208 15.084 -14.892 1.00 78.81 89 GLY A O 1
ATOM 677 N N . LYS A 1 90 ? 13.295 14.826 -12.948 1.00 86.38 90 LYS A N 1
ATOM 678 C CA . LYS A 1 90 ? 13.732 13.447 -13.210 1.00 86.38 90 LYS A CA 1
ATOM 679 C C . LYS A 1 90 ? 12.671 12.460 -12.739 1.00 86.38 90 LYS A C 1
ATOM 681 O O . LYS A 1 90 ? 11.913 12.742 -11.819 1.00 86.38 90 LYS A O 1
ATOM 686 N N . GLN A 1 91 ? 12.657 11.279 -13.342 1.00 89.00 91 GLN A N 1
ATOM 687 C CA . GLN A 1 91 ? 11.866 10.154 -12.855 1.00 89.00 91 GLN A CA 1
ATOM 688 C C . GLN A 1 91 ? 12.663 9.419 -11.774 1.00 89.00 91 GLN A C 1
ATOM 690 O O . GLN A 1 91 ? 13.803 9.013 -12.009 1.00 89.00 91 GLN A O 1
ATOM 695 N N . LEU A 1 92 ? 12.083 9.287 -10.585 1.00 93.06 92 LEU A N 1
ATOM 696 C CA . LEU A 1 92 ? 12.666 8.559 -9.459 1.00 93.06 92 LEU A CA 1
ATOM 697 C C . LEU A 1 92 ? 11.802 7.352 -9.142 1.00 93.06 92 LEU A C 1
ATOM 699 O O . LEU A 1 92 ? 10.580 7.450 -9.164 1.00 93.06 92 LEU A O 1
ATOM 703 N N . LEU A 1 93 ? 12.433 6.231 -8.803 1.00 95.44 93 LEU A N 1
ATOM 704 C CA . LEU A 1 93 ? 11.720 5.061 -8.307 1.00 95.44 93 LEU A CA 1
ATOM 705 C C . LEU A 1 93 ? 11.077 5.408 -6.955 1.00 95.44 93 LEU A C 1
ATOM 707 O O . LEU A 1 93 ? 11.782 5.712 -5.994 1.00 95.44 93 LEU A O 1
ATOM 711 N N . ARG A 1 94 ? 9.743 5.403 -6.896 1.00 94.75 94 ARG A N 1
ATOM 712 C CA . ARG A 1 94 ? 8.958 5.796 -5.714 1.00 94.75 94 ARG A CA 1
ATOM 713 C C . ARG A 1 94 ? 8.333 4.611 -5.004 1.00 94.75 94 ARG A C 1
ATOM 715 O O . ARG A 1 94 ? 8.215 4.638 -3.780 1.00 94.75 94 ARG A O 1
ATOM 722 N N . ARG A 1 95 ? 7.901 3.601 -5.759 1.00 95.94 95 ARG A N 1
ATOM 723 C CA . ARG A 1 95 ? 7.210 2.432 -5.209 1.00 95.94 95 ARG A CA 1
ATOM 724 C C . ARG A 1 95 ? 7.667 1.153 -5.893 1.00 95.94 95 ARG A C 1
ATOM 726 O O . ARG A 1 95 ? 7.983 1.149 -7.082 1.00 95.94 95 ARG A O 1
ATOM 733 N N . LEU A 1 96 ? 7.656 0.070 -5.132 1.00 96.75 96 LEU A N 1
ATOM 734 C CA . LEU A 1 96 ? 7.774 -1.296 -5.624 1.00 96.75 96 LEU A CA 1
ATOM 735 C C . LEU A 1 96 ? 6.520 -2.048 -5.198 1.00 96.75 96 LEU A C 1
ATOM 737 O O . LEU A 1 96 ? 6.193 -2.055 -4.017 1.00 96.75 96 LEU A O 1
ATOM 741 N N . LEU A 1 97 ? 5.823 -2.673 -6.139 1.00 96.25 97 LEU A N 1
ATOM 742 C CA . LEU A 1 97 ? 4.605 -3.436 -5.875 1.00 96.25 97 LEU A CA 1
ATOM 743 C C . LEU A 1 97 ? 4.837 -4.890 -6.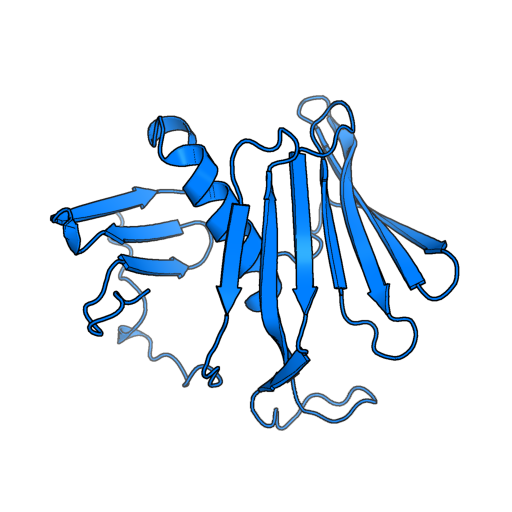270 1.00 96.25 97 LEU A C 1
ATOM 745 O O . LEU A 1 97 ? 5.222 -5.146 -7.406 1.00 96.25 97 LEU A O 1
ATOM 749 N N . TRP A 1 98 ? 4.590 -5.840 -5.374 1.00 96.50 98 TRP A N 1
ATOM 750 C CA . TRP A 1 98 ? 4.663 -7.268 -5.687 1.00 96.50 98 TRP A CA 1
ATOM 751 C C . TRP A 1 98 ? 3.271 -7.858 -5.837 1.00 96.50 98 TRP A C 1
ATOM 753 O O . TRP A 1 98 ? 2.418 -7.661 -4.971 1.00 96.50 98 TRP A O 1
ATOM 763 N N . PHE A 1 99 ? 3.081 -8.629 -6.904 1.00 94.19 99 PHE A N 1
ATOM 764 C CA . PHE A 1 99 ? 1.818 -9.256 -7.273 1.00 94.19 99 PHE A CA 1
ATOM 765 C C . PHE A 1 99 ? 1.973 -10.770 -7.317 1.00 94.19 99 PHE A C 1
ATOM 767 O O . PHE A 1 99 ? 2.968 -11.282 -7.837 1.00 94.19 99 PHE A O 1
ATOM 774 N N . GLU A 1 100 ? 0.954 -11.479 -6.847 1.00 91.69 100 GLU A N 1
ATOM 775 C CA . GLU A 1 100 ? 0.814 -12.913 -7.104 1.00 91.69 100 GLU A CA 1
ATOM 776 C C . GLU A 1 100 ? 0.471 -13.144 -8.582 1.00 91.69 100 GLU A C 1
ATOM 778 O O . GLU A 1 100 ? -0.419 -12.484 -9.123 1.00 91.69 100 GLU A O 1
ATOM 783 N N . ARG A 1 101 ? 1.161 -14.074 -9.255 1.00 89.62 101 ARG A N 1
ATOM 784 C CA . ARG A 1 101 ? 0.999 -14.288 -10.709 1.00 89.62 101 ARG A CA 1
ATOM 785 C C . ARG A 1 101 ? -0.407 -14.737 -11.101 1.00 89.62 101 ARG A C 1
ATOM 787 O O . ARG A 1 101 ? -0.928 -14.280 -12.114 1.00 89.62 101 ARG A O 1
ATOM 794 N N . ASP A 1 102 ? -1.015 -15.598 -10.291 1.00 88.06 102 ASP A N 1
ATOM 795 C CA . ASP A 1 102 ? -2.294 -16.229 -10.628 1.00 88.06 102 ASP A CA 1
ATOM 796 C C . ASP A 1 102 ? -3.494 -15.307 -10.392 1.00 88.06 102 ASP A C 1
ATOM 798 O O . ASP A 1 102 ? -4.497 -15.384 -11.099 1.00 88.06 102 ASP A O 1
ATOM 802 N N . THR A 1 103 ? -3.410 -14.436 -9.385 1.00 87.62 103 THR A N 1
ATOM 803 C CA . THR A 1 103 ? -4.531 -13.583 -8.956 1.00 87.62 103 THR A CA 1
ATOM 804 C C . THR A 1 103 ? -4.330 -12.112 -9.297 1.00 87.62 103 THR A C 1
ATOM 806 O O . THR A 1 103 ? -5.288 -11.342 -9.242 1.00 87.62 103 THR A O 1
ATOM 809 N N . LEU A 1 104 ? -3.098 -11.714 -9.633 1.00 89.50 104 LEU A N 1
ATOM 810 C CA . LEU A 1 104 ? -2.675 -10.329 -9.850 1.00 89.50 104 LEU A CA 1
ATOM 811 C C . LEU A 1 104 ? -2.970 -9.405 -8.656 1.00 89.50 104 LEU A C 1
ATOM 813 O O . LEU A 1 104 ? -3.063 -8.188 -8.811 1.00 89.50 104 LEU A O 1
ATOM 817 N N . LEU A 1 105 ? -3.116 -9.967 -7.454 1.00 90.81 105 LEU A N 1
ATOM 818 C CA . LEU A 1 105 ? -3.312 -9.194 -6.231 1.00 90.81 105 LEU A CA 1
ATOM 819 C C . LEU A 1 105 ? -1.969 -8.661 -5.740 1.00 90.81 105 LEU A C 1
ATOM 821 O O . LEU A 1 105 ? -1.007 -9.421 -5.627 1.00 90.81 105 LEU A O 1
ATOM 825 N N . VAL A 1 106 ? -1.922 -7.367 -5.411 1.00 92.81 106 VAL A N 1
ATOM 826 C CA . VAL A 1 106 ? -0.766 -6.753 -4.745 1.00 92.81 106 VAL A CA 1
ATOM 827 C C . VAL A 1 106 ? -0.669 -7.316 -3.333 1.00 92.81 106 VAL A C 1
ATOM 829 O O . VAL A 1 106 ? -1.536 -7.052 -2.510 1.00 92.81 106 VAL A O 1
ATOM 832 N N . VAL A 1 107 ? 0.385 -8.065 -3.034 1.00 94.50 107 VAL A N 1
ATOM 833 C CA . VAL A 1 107 ? 0.616 -8.670 -1.709 1.00 94.50 107 VAL A CA 1
ATOM 834 C C . VAL A 1 107 ? 1.637 -7.906 -0.880 1.00 94.50 107 VAL A C 1
ATOM 836 O O . VAL A 1 107 ? 1.677 -8.044 0.343 1.00 94.50 107 VAL A O 1
ATOM 839 N N . ARG A 1 108 ? 2.453 -7.072 -1.528 1.00 95.69 108 ARG A N 1
ATOM 840 C CA . ARG A 1 108 ? 3.421 -6.208 -0.859 1.00 95.69 108 ARG A CA 1
ATOM 841 C C . ARG A 1 108 ? 3.631 -4.920 -1.638 1.00 95.69 108 ARG A C 1
ATOM 843 O O . ARG A 1 108 ? 3.646 -4.933 -2.865 1.00 95.69 108 ARG A O 1
ATOM 850 N N . GLU A 1 109 ? 3.863 -3.841 -0.912 1.00 96.19 109 GLU A N 1
ATOM 851 C CA . GLU A 1 109 ? 4.281 -2.550 -1.436 1.00 96.19 109 GLU A CA 1
ATOM 852 C C . GLU A 1 109 ? 5.441 -2.013 -0.600 1.00 96.19 109 GLU A C 1
ATOM 854 O O . GLU A 1 109 ? 5.328 -1.924 0.618 1.00 96.19 109 GLU A O 1
ATOM 859 N N . ASP A 1 110 ? 6.530 -1.610 -1.244 1.00 96.81 110 ASP A N 1
ATOM 860 C CA . ASP A 1 110 ? 7.567 -0.806 -0.604 1.00 96.81 110 ASP A CA 1
ATOM 861 C C . ASP A 1 110 ? 7.467 0.621 -1.142 1.00 96.81 110 ASP A C 1
ATOM 863 O O . ASP A 1 110 ? 7.479 0.846 -2.356 1.00 96.81 110 ASP A O 1
ATOM 867 N N . ARG A 1 111 ? 7.412 1.596 -0.236 1.00 95.12 111 ARG A N 1
ATOM 868 C CA . ARG A 1 111 ? 7.546 3.022 -0.551 1.00 95.12 111 ARG A CA 1
ATOM 869 C C . ARG A 1 111 ? 8.984 3.444 -0.344 1.00 95.12 111 ARG A C 1
ATOM 871 O O . ARG A 1 111 ? 9.585 3.077 0.664 1.00 95.12 111 ARG A O 1
ATOM 878 N N . LEU A 1 112 ? 9.532 4.207 -1.283 1.00 95.31 112 LEU A N 1
ATOM 879 C CA . LEU A 1 112 ? 10.941 4.581 -1.297 1.00 95.31 112 LEU A CA 1
ATOM 880 C C . LEU A 1 112 ? 11.139 6.086 -1.102 1.00 95.31 112 LEU A C 1
ATOM 882 O O . LEU A 1 112 ? 10.397 6.913 -1.634 1.00 95.31 112 LEU A O 1
ATOM 886 N N . THR A 1 113 ? 12.211 6.432 -0.395 1.00 92.44 113 THR A N 1
ATOM 887 C CA . THR A 1 113 ? 12.736 7.796 -0.337 1.00 92.44 113 THR A CA 1
ATOM 888 C C . THR A 1 113 ? 13.345 8.201 -1.683 1.00 92.44 113 THR A C 1
ATOM 890 O O . THR A 1 113 ? 13.618 7.371 -2.548 1.00 92.44 113 THR A O 1
ATOM 893 N N . GLU A 1 114 ? 13.673 9.485 -1.848 1.00 89.25 114 GLU A N 1
ATOM 894 C CA . GLU A 1 114 ? 14.404 9.973 -3.033 1.00 89.25 114 GLU A CA 1
ATOM 895 C C . GLU A 1 114 ? 15.776 9.317 -3.232 1.00 89.25 114 GLU A C 1
ATOM 897 O O . GLU A 1 114 ? 16.254 9.215 -4.358 1.00 89.25 114 GLU A O 1
ATOM 902 N N . SER A 1 115 ? 16.399 8.837 -2.151 1.00 90.50 115 SER A N 1
ATOM 903 C CA . SER A 1 115 ? 17.654 8.081 -2.209 1.00 90.50 115 SER A CA 1
ATOM 904 C C . SER A 1 115 ? 17.467 6.610 -2.598 1.00 90.50 115 SER A C 1
ATOM 906 O O . SER A 1 115 ? 18.453 5.879 -2.657 1.00 90.50 115 SER A O 1
ATOM 908 N N . GLY A 1 116 ? 16.228 6.155 -2.815 1.00 91.69 116 GLY A N 1
ATOM 909 C CA . GLY A 1 116 ? 15.891 4.759 -3.105 1.00 91.69 116 GLY A CA 1
ATOM 910 C C . GLY A 1 116 ? 15.900 3.844 -1.878 1.00 91.69 116 GLY A C 1
ATOM 911 O O . GLY A 1 116 ? 15.853 2.626 -2.019 1.00 91.69 116 GLY A O 1
ATOM 912 N N . SER A 1 117 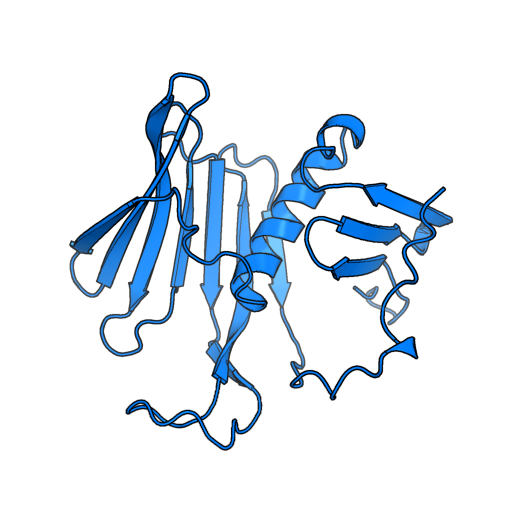? 15.985 4.400 -0.667 1.00 94.88 117 SER A N 1
ATOM 913 C CA . SER A 1 117 ? 15.894 3.619 0.569 1.00 94.88 117 SER A CA 1
ATOM 914 C C . SER A 1 117 ? 14.434 3.331 0.901 1.00 94.88 117 SER A C 1
ATOM 916 O O . SER A 1 117 ? 13.577 4.174 0.655 1.00 94.88 117 SER A O 1
ATOM 918 N N . VAL A 1 118 ? 14.147 2.171 1.495 1.00 96.31 118 VAL A N 1
ATOM 919 C CA . VAL A 1 118 ? 12.782 1.838 1.922 1.00 96.31 118 VAL A CA 1
ATOM 920 C C . VAL A 1 118 ? 12.351 2.798 3.026 1.00 96.31 118 VAL A C 1
ATOM 922 O O . VAL A 1 118 ? 12.960 2.876 4.092 1.00 96.31 118 VAL A O 1
ATOM 925 N N . GLU A 1 119 ? 11.298 3.549 2.747 1.00 95.00 119 GLU A N 1
ATOM 926 C CA . GLU A 1 119 ? 10.639 4.436 3.687 1.00 95.00 119 GLU A CA 1
ATOM 927 C C . GLU A 1 119 ? 9.568 3.692 4.483 1.00 95.00 119 GLU A C 1
ATOM 929 O O . GLU A 1 119 ? 9.434 3.931 5.681 1.00 95.00 119 GLU A O 1
ATOM 934 N N . ALA A 1 120 ? 8.815 2.799 3.846 1.00 95.31 120 ALA A N 1
ATOM 935 C CA . ALA A 1 120 ? 7.845 1.936 4.506 1.00 95.31 120 ALA A CA 1
ATOM 936 C C . ALA A 1 120 ? 7.590 0.675 3.680 1.00 95.31 120 ALA A C 1
ATOM 938 O O . ALA A 1 120 ? 7.654 0.721 2.452 1.00 95.31 120 ALA A O 1
ATOM 939 N N . THR A 1 121 ? 7.243 -0.410 4.365 1.00 96.88 121 THR A N 1
ATOM 940 C CA . THR A 1 121 ? 6.838 -1.681 3.757 1.00 96.88 121 THR A CA 1
ATOM 941 C C . THR A 1 121 ? 5.416 -2.000 4.181 1.00 96.88 121 THR A C 1
ATOM 943 O O . THR A 1 121 ? 5.112 -1.988 5.370 1.00 96.88 121 THR A O 1
ATOM 946 N N . ILE A 1 122 ? 4.553 -2.308 3.223 1.00 96.06 122 ILE A N 1
ATOM 947 C CA . ILE A 1 122 ? 3.152 -2.672 3.418 1.00 96.06 122 ILE A CA 1
ATOM 948 C C . ILE A 1 122 ? 2.965 -4.102 2.927 1.00 96.06 122 ILE A C 1
ATOM 950 O O . ILE A 1 122 ? 3.412 -4.453 1.838 1.00 96.06 122 ILE A O 1
ATOM 954 N N 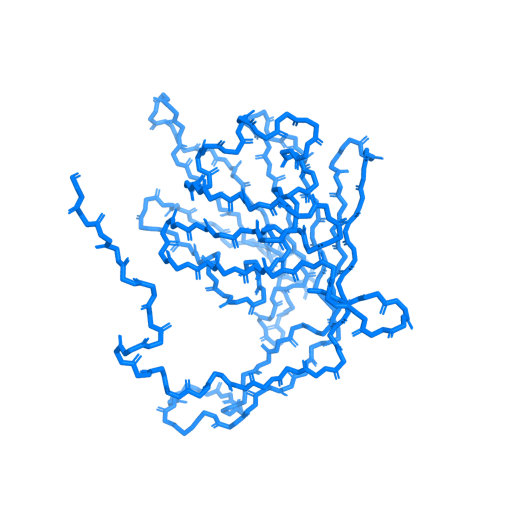. GLN A 1 123 ? 2.303 -4.931 3.721 1.00 96.62 123 GLN A N 1
ATOM 955 C CA . GLN A 1 123 ? 1.920 -6.294 3.383 1.00 96.62 123 GLN A CA 1
ATOM 956 C C . GLN A 1 123 ? 0.404 -6.406 3.431 1.00 96.62 123 GLN A C 1
ATOM 958 O O . GLN A 1 123 ? -0.230 -5.973 4.399 1.00 96.62 123 GLN A O 1
ATOM 963 N N . TYR A 1 124 ? -0.157 -7.003 2.389 1.00 95.06 124 TYR A N 1
ATOM 964 C CA . TYR A 1 124 ? -1.585 -7.224 2.238 1.00 95.06 124 TYR A CA 1
ATOM 965 C C . TYR A 1 124 ? -1.853 -8.725 2.321 1.00 95.06 124 TYR A C 1
ATOM 967 O O . TYR A 1 124 ? -1.308 -9.514 1.552 1.00 95.06 124 TYR A O 1
ATOM 975 N N . GLU A 1 125 ? -2.689 -9.123 3.273 1.00 95.69 125 GLU A N 1
ATOM 976 C CA . GLU A 1 125 ? -2.985 -10.519 3.580 1.00 95.69 125 GLU A CA 1
ATOM 977 C C . GLU A 1 125 ? -4.497 -10.751 3.676 1.00 95.69 125 GLU A C 1
ATOM 979 O O . GLU A 1 125 ? -5.291 -9.813 3.802 1.00 95.69 125 GLU A O 1
ATOM 984 N N . ASP A 1 126 ? -4.887 -12.032 3.677 1.00 95.31 126 ASP A N 1
ATOM 985 C CA . ASP A 1 126 ? -6.268 -12.462 3.928 1.00 95.31 126 ASP A CA 1
ATOM 986 C C . ASP A 1 126 ? -7.252 -11.806 2.945 1.00 95.31 126 ASP A C 1
ATOM 988 O O . ASP A 1 126 ? -8.187 -11.101 3.323 1.00 95.31 126 ASP A O 1
ATOM 992 N N . PHE A 1 127 ? -6.997 -11.985 1.646 1.00 92.81 127 PHE A N 1
ATOM 993 C CA . PHE A 1 127 ? -7.867 -11.459 0.601 1.00 92.81 127 PHE A CA 1
ATOM 994 C C . PHE A 1 127 ? -9.206 -12.186 0.593 1.00 92.81 127 PHE A C 1
ATOM 996 O O . PHE A 1 127 ? -9.265 -13.407 0.443 1.00 92.81 127 PHE A O 1
ATOM 1003 N N . ARG A 1 128 ? -10.293 -11.422 0.703 1.00 91.56 128 ARG A N 1
ATOM 1004 C CA . ARG A 1 128 ? -11.660 -11.950 0.668 1.00 91.56 128 ARG A CA 1
ATOM 1005 C C . ARG A 1 128 ? -12.522 -11.154 -0.304 1.00 91.56 128 ARG A C 1
ATOM 1007 O O . ARG A 1 128 ? -12.260 -9.968 -0.522 1.00 91.56 128 ARG A O 1
ATOM 1014 N N . PRO A 1 129 ? -13.552 -11.781 -0.888 1.00 88.94 129 PRO A N 1
ATOM 1015 C CA . PRO A 1 129 ? -14.495 -11.083 -1.747 1.00 88.94 129 PRO A CA 1
ATOM 1016 C C . PRO A 1 129 ? -15.343 -10.098 -0.941 1.00 88.94 129 PRO A C 1
ATOM 1018 O O . PRO A 1 129 ? -15.859 -10.439 0.123 1.00 88.94 129 PRO A O 1
ATOM 1021 N N . ILE A 1 130 ? -15.524 -8.895 -1.483 1.00 84.25 130 ILE A N 1
ATOM 1022 C CA . ILE A 1 130 ? -16.458 -7.889 -0.988 1.00 84.25 130 ILE A CA 1
ATOM 1023 C C . ILE A 1 130 ? -17.486 -7.569 -2.080 1.00 84.25 130 ILE A C 1
ATOM 1025 O O . ILE A 1 130 ? -17.151 -7.143 -3.184 1.00 84.25 130 ILE A O 1
ATOM 1029 N N . GLY A 1 131 ? -18.761 -7.814 -1.775 1.00 68.88 131 GLY A N 1
ATOM 1030 C CA . GLY A 1 131 ? -19.876 -7.594 -2.700 1.00 68.88 131 GLY A CA 1
ATOM 1031 C C . GLY A 1 131 ? -19.900 -8.487 -3.949 1.00 68.88 131 GLY A C 1
ATOM 1032 O O . GLY A 1 131 ? -19.029 -9.323 -4.188 1.00 68.88 131 GLY A O 1
ATOM 1033 N N . GLN A 1 132 ? -20.941 -8.283 -4.755 1.00 57.66 132 GLN A N 1
ATOM 1034 C CA . GLN A 1 132 ? -21.081 -8.801 -6.113 1.00 57.66 132 GLN A CA 1
ATOM 1035 C C . GLN A 1 132 ? -21.208 -7.574 -7.017 1.00 57.66 132 GLN A C 1
ATOM 1037 O O . GLN A 1 132 ? -22.163 -6.811 -6.882 1.00 57.66 132 GLN A O 1
ATOM 1042 N N . VAL A 1 133 ? -20.211 -7.316 -7.863 1.00 53.66 133 VAL A N 1
ATOM 1043 C CA . VAL A 1 133 ? -20.258 -6.178 -8.783 1.00 53.66 133 VAL A CA 1
ATOM 1044 C C . VAL A 1 133 ? -20.988 -6.650 -10.035 1.00 53.66 133 VAL A C 1
ATOM 1046 O O . VAL A 1 133 ? -20.422 -7.347 -10.875 1.00 53.66 133 VAL A O 1
ATOM 1049 N N . GLU A 1 134 ? -22.268 -6.308 -10.160 1.00 42.38 134 GLU A N 1
ATOM 1050 C CA . GLU A 1 134 ? -22.977 -6.482 -11.427 1.00 42.38 134 GLU A CA 1
ATOM 1051 C C . GLU A 1 134 ? -22.367 -5.528 -12.471 1.00 42.38 134 GLU A C 1
ATOM 1053 O O . GLU A 1 134 ? -22.459 -4.310 -12.341 1.00 42.38 134 GLU A O 1
ATOM 1058 N N . GLY A 1 135 ? -21.721 -6.077 -13.508 1.00 45.38 135 GLY A N 1
ATOM 1059 C CA . GLY A 1 135 ? -21.438 -5.341 -14.749 1.00 45.38 135 GLY A CA 1
ATOM 1060 C C . GLY A 1 135 ? -19.980 -5.185 -15.196 1.00 45.38 135 GLY A C 1
ATOM 1061 O O . GLY A 1 135 ? -19.763 -4.710 -16.310 1.00 45.38 135 GLY A O 1
ATOM 1062 N N . THR A 1 136 ? -18.963 -5.609 -14.439 1.00 43.59 136 THR A N 1
ATOM 1063 C CA . THR A 1 136 ? -17.577 -5.575 -14.952 1.00 43.59 136 THR A CA 1
ATOM 1064 C C . THR A 1 136 ? -17.256 -6.839 -15.741 1.00 43.59 136 THR A C 1
ATOM 1066 O O . THR A 1 136 ? -16.924 -7.884 -15.189 1.00 43.59 136 THR A O 1
ATOM 1069 N N . SER A 1 137 ? -17.382 -6.721 -17.061 1.00 41.84 137 SER A N 1
ATOM 1070 C CA . SER A 1 137 ? -17.039 -7.747 -18.047 1.00 41.84 137 SER A CA 1
ATOM 1071 C C . SER A 1 137 ? -15.524 -7.791 -18.273 1.00 41.84 137 SER A C 1
ATOM 1073 O O . SER A 1 137 ? -15.032 -7.307 -19.287 1.00 41.84 137 SER A O 1
ATOM 1075 N N . SER A 1 138 ? -14.785 -8.367 -17.329 1.00 39.34 138 SER A N 1
ATOM 1076 C CA . SER A 1 138 ? -13.374 -8.728 -17.504 1.00 39.34 138 SER A CA 1
ATOM 1077 C C . SER A 1 138 ? -13.173 -10.086 -16.846 1.00 39.34 138 SER A C 1
ATOM 1079 O O . SER A 1 138 ? -13.544 -10.255 -15.693 1.00 39.34 138 SER A O 1
ATOM 1081 N N . ALA A 1 139 ? -12.662 -11.063 -17.595 1.00 40.66 139 ALA A N 1
ATOM 1082 C CA . ALA A 1 139 ? -12.566 -12.467 -17.202 1.00 40.66 139 ALA A CA 1
ATOM 1083 C C . ALA A 1 139 ? -11.961 -12.666 -15.793 1.00 40.66 139 ALA A C 1
ATOM 1085 O O . ALA A 1 139 ? -10.755 -12.554 -15.600 1.00 40.66 139 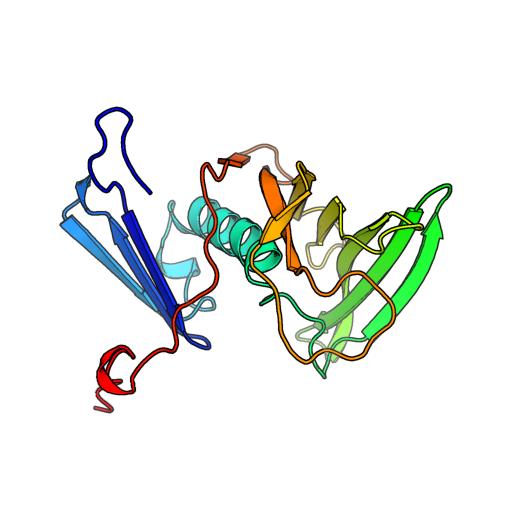ALA A O 1
ATOM 1086 N N . GLY A 1 140 ? -12.825 -12.958 -14.823 1.00 44.03 140 GLY A N 1
ATOM 1087 C CA . GLY A 1 140 ? -12.502 -13.168 -13.415 1.00 44.03 140 GLY A CA 1
ATOM 1088 C C . GLY A 1 140 ? -13.778 -12.982 -12.598 1.00 44.03 140 GLY A C 1
ATOM 1089 O O . GLY A 1 140 ? -14.543 -12.067 -12.886 1.00 44.03 140 GLY A O 1
ATOM 1090 N N . ASP A 1 141 ? -14.060 -13.892 -11.662 1.00 45.97 141 ASP A N 1
ATOM 1091 C CA . ASP A 1 141 ? -15.251 -13.880 -10.792 1.00 45.97 141 ASP A CA 1
ATOM 1092 C C . ASP A 1 141 ? -15.545 -12.434 -10.338 1.00 45.97 141 ASP A C 1
ATOM 1094 O O . ASP A 1 141 ? -14.659 -11.792 -9.781 1.00 45.97 141 ASP A O 1
ATOM 1098 N N . GLY A 1 142 ? -16.735 -11.890 -10.645 1.00 54.06 142 GLY A N 1
ATOM 1099 C CA . GLY A 1 142 ? -17.112 -10.462 -10.520 1.00 54.06 142 GLY A CA 1
ATOM 1100 C C . GLY A 1 142 ? -17.204 -9.934 -9.079 1.00 54.06 142 GLY A C 1
ATOM 1101 O O . GLY A 1 142 ? -18.025 -9.077 -8.748 1.00 54.06 142 GLY A O 1
ATOM 1102 N N . ARG A 1 143 ? -16.399 -10.506 -8.191 1.00 67.88 143 ARG A N 1
ATOM 1103 C CA . ARG A 1 143 ? -16.282 -10.231 -6.772 1.00 67.88 143 ARG A CA 1
ATOM 1104 C C . ARG A 1 143 ? -14.990 -9.472 -6.545 1.00 67.88 143 ARG A C 1
ATOM 1106 O O . ARG A 1 143 ? -13.903 -9.913 -6.909 1.00 67.88 143 ARG A O 1
ATOM 1113 N N . LEU A 1 144 ? -15.115 -8.320 -5.911 1.00 79.62 144 LEU A N 1
ATOM 1114 C CA . LEU A 1 144 ? -13.985 -7.461 -5.624 1.00 79.62 144 LEU A CA 1
ATOM 1115 C C . LEU A 1 144 ? -13.176 -8.072 -4.471 1.00 79.62 144 LEU A C 1
ATOM 1117 O O . LEU A 1 144 ? -13.644 -8.083 -3.340 1.00 79.62 144 LEU A O 1
ATOM 1121 N N . LEU A 1 145 ? -11.979 -8.598 -4.725 1.00 88.50 145 LEU A N 1
ATOM 1122 C CA . LEU A 1 145 ? -11.113 -9.083 -3.646 1.00 88.50 145 LEU A CA 1
ATOM 1123 C C . LEU A 1 145 ? -10.448 -7.901 -2.926 1.00 88.50 145 LEU A C 1
ATOM 1125 O O . LEU A 1 145 ? -9.939 -6.970 -3.563 1.00 88.50 145 LEU A O 1
ATOM 1129 N N . ARG A 1 146 ? -10.458 -7.929 -1.591 1.00 90.75 146 ARG A N 1
ATOM 1130 C CA . ARG A 1 146 ? -9.802 -6.934 -0.732 1.00 90.75 146 ARG A CA 1
ATOM 1131 C C . ARG A 1 146 ? -9.071 -7.590 0.435 1.00 90.75 146 ARG A C 1
ATOM 1133 O O . ARG A 1 146 ? -9.563 -8.601 0.936 1.00 90.75 146 ARG A O 1
ATOM 1140 N N . PRO A 1 147 ? -7.933 -7.030 0.880 1.00 93.12 147 PRO A N 1
ATOM 1141 C CA . PRO A 1 147 ? -7.192 -7.575 2.009 1.00 93.12 147 PRO A CA 1
ATOM 1142 C C . PRO A 1 147 ? -7.917 -7.272 3.321 1.00 93.12 147 PRO A C 1
ATOM 1144 O O . PRO A 1 147 ? -8.240 -6.120 3.611 1.00 93.12 147 PRO A O 1
ATOM 1147 N N . PHE A 1 148 ? -8.166 -8.300 4.130 1.00 93.69 148 PHE A N 1
ATOM 1148 C CA . PHE A 1 148 ? -8.737 -8.145 5.471 1.00 93.69 148 PHE A CA 1
ATOM 1149 C C . PHE A 1 148 ? -7.663 -7.950 6.541 1.00 93.69 148 PHE A C 1
ATOM 1151 O O . PHE A 1 148 ? -7.990 -7.586 7.672 1.00 93.69 148 PHE A O 1
ATOM 1158 N N . LYS A 1 149 ? -6.385 -8.124 6.198 1.00 94.62 149 LYS A N 1
ATOM 1159 C CA . LYS A 1 149 ? -5.264 -7.848 7.087 1.00 94.62 149 LYS A CA 1
ATOM 1160 C C . LYS A 1 149 ? -4.192 -7.048 6.360 1.00 94.62 149 LYS A C 1
ATOM 1162 O O . LYS A 1 149 ? -3.805 -7.372 5.242 1.00 94.62 149 LYS A O 1
ATOM 1167 N N . ILE A 1 150 ? -3.715 -6.001 7.021 1.00 93.88 150 ILE A N 1
ATOM 1168 C CA . ILE A 1 150 ? -2.642 -5.140 6.534 1.00 93.88 150 ILE A CA 1
ATOM 1169 C C . ILE A 1 150 ? -1.621 -5.009 7.637 1.00 93.88 150 ILE A C 1
ATOM 1171 O O . ILE A 1 150 ? -1.981 -4.722 8.782 1.00 93.88 150 ILE A O 1
ATOM 1175 N N . ILE A 1 151 ? -0.363 -5.195 7.282 1.00 94.06 151 ILE A N 1
ATOM 1176 C CA . ILE A 1 151 ? 0.767 -4.933 8.159 1.00 94.06 151 ILE A CA 1
ATOM 1177 C C . ILE A 1 151 ? 1.620 -3.896 7.456 1.00 94.06 151 ILE A C 1
ATOM 1179 O O . ILE A 1 151 ? 2.053 -4.108 6.331 1.00 94.06 151 ILE A O 1
ATOM 1183 N N . LEU A 1 152 ? 1.848 -2.770 8.109 1.00 93.94 152 LEU A N 1
ATOM 1184 C CA . LEU A 1 152 ? 2.744 -1.741 7.631 1.00 93.94 152 LEU A CA 1
ATOM 1185 C C . LEU A 1 152 ? 3.861 -1.545 8.642 1.00 93.94 152 LEU A C 1
ATOM 1187 O O . LEU A 1 152 ? 3.597 -1.354 9.828 1.00 93.94 152 LEU A O 1
ATOM 1191 N N . GLU A 1 153 ? 5.095 -1.509 8.160 1.00 93.75 153 GLU A N 1
ATOM 1192 C CA . GLU A 1 153 ? 6.286 -1.214 8.947 1.00 93.75 153 GLU A CA 1
ATOM 1193 C C . GLU A 1 153 ? 6.984 0.042 8.425 1.00 93.75 153 GLU A C 1
ATOM 1195 O O . GLU A 1 153 ? 7.164 0.237 7.222 1.00 93.75 153 GLU A O 1
ATOM 1200 N N . ASP A 1 154 ? 7.384 0.910 9.349 1.00 92.25 154 ASP A N 1
ATOM 1201 C CA . ASP A 1 154 ? 8.270 2.028 9.061 1.00 92.25 154 ASP A CA 1
ATOM 1202 C C . ASP A 1 154 ? 9.667 1.516 8.676 1.00 92.25 154 ASP A C 1
ATOM 1204 O O . ASP A 1 154 ? 10.243 0.692 9.384 1.00 92.25 154 ASP A O 1
ATOM 1208 N N . GLY A 1 155 ? 10.259 2.045 7.604 1.00 89.50 155 GLY A N 1
ATOM 1209 C CA . GLY A 1 155 ? 11.568 1.610 7.104 1.00 89.50 155 GLY A CA 1
ATOM 1210 C C . GLY A 1 155 ? 12.741 1.864 8.062 1.00 89.50 155 GLY A C 1
ATOM 1211 O O . GLY A 1 155 ? 13.814 1.291 7.887 1.00 89.50 155 GLY A O 1
ATOM 1212 N N . LYS A 1 156 ? 12.556 2.689 9.106 1.00 87.94 156 LYS A N 1
ATOM 1213 C CA . LYS A 1 156 ? 13.533 2.887 10.194 1.00 87.94 156 LYS A CA 1
ATOM 1214 C C . LYS A 1 156 ? 13.201 2.054 11.438 1.00 87.94 156 LYS A C 1
ATOM 1216 O O . LYS A 1 156 ? 13.867 2.210 12.461 1.00 87.94 156 LYS A O 1
ATOM 1221 N N . GLY A 1 157 ? 12.168 1.212 11.380 1.00 81.69 157 GLY A N 1
ATOM 1222 C CA . GLY A 1 157 ? 11.685 0.398 12.496 1.00 81.69 157 GLY A CA 1
ATOM 1223 C C . GLY A 1 157 ? 11.073 1.214 13.636 1.00 81.69 157 GLY A C 1
ATOM 1224 O O . GLY A 1 157 ? 10.972 0.722 14.757 1.00 81.69 157 GLY A O 1
ATOM 1225 N N . GLN A 1 158 ? 10.695 2.474 13.393 1.00 81.62 158 GLN A N 1
ATOM 1226 C CA . GLN A 1 158 ? 10.221 3.382 14.447 1.00 81.62 158 GLN A CA 1
ATOM 1227 C C . GLN A 1 158 ? 8.720 3.266 14.731 1.00 81.62 158 GLN A C 1
ATOM 1229 O O . GLN A 1 158 ? 8.198 3.953 15.610 1.00 81.62 158 GLN A O 1
ATOM 1234 N N . GLY A 1 159 ? 8.021 2.396 14.007 1.00 80.81 159 GLY A N 1
ATOM 1235 C CA . GLY A 1 159 ? 6.615 2.118 14.228 1.00 80.81 159 GLY A CA 1
ATOM 1236 C C . GLY A 1 159 ? 6.066 1.117 13.227 1.00 80.81 159 GLY A C 1
ATOM 1237 O O . GLY A 1 159 ? 6.659 0.860 12.180 1.00 80.81 159 GLY A O 1
ATOM 1238 N N . SER A 1 160 ? 4.906 0.573 13.559 1.00 85.56 160 SER A N 1
ATOM 1239 C CA . SER A 1 160 ? 4.127 -0.267 12.666 1.00 85.56 160 SER A CA 1
ATOM 1240 C C . SER A 1 160 ? 2.643 0.037 12.828 1.00 85.56 160 SER A C 1
ATOM 1242 O O . SER A 1 160 ? 2.193 0.531 13.866 1.00 85.56 160 SER A O 1
ATOM 1244 N N . VAL A 1 161 ? 1.883 -0.230 11.775 1.00 84.25 161 VAL A N 1
ATOM 1245 C CA . VAL A 1 161 ? 0.426 -0.167 11.771 1.00 84.25 161 VAL A CA 1
ATOM 1246 C C . VAL A 1 161 ? -0.073 -1.531 11.338 1.00 84.25 161 VAL A C 1
ATOM 1248 O O . VAL A 1 161 ? 0.278 -2.008 10.265 1.00 84.25 161 VAL A O 1
ATOM 1251 N N . GLN A 1 162 ? -0.912 -2.152 12.158 1.00 89.25 162 GLN A N 1
ATOM 1252 C CA . GLN A 1 162 ? -1.652 -3.337 11.753 1.00 89.25 162 GLN A CA 1
ATOM 1253 C C . GLN A 1 162 ? -3.136 -2.997 11.704 1.00 89.25 162 GLN A C 1
ATOM 1255 O O . GLN A 1 162 ? -3.699 -2.486 12.673 1.00 89.25 162 GLN A O 1
ATOM 1260 N N . VAL A 1 163 ? -3.772 -3.310 10.581 1.00 84.88 163 VAL A N 1
ATOM 1261 C CA . VAL A 1 163 ? -5.217 -3.181 10.407 1.00 84.88 163 VAL A CA 1
ATOM 1262 C C . VAL A 1 163 ? -5.782 -4.565 10.153 1.00 84.88 163 VAL A C 1
ATOM 1264 O O . VAL A 1 163 ? -5.266 -5.320 9.331 1.00 84.88 163 VAL A O 1
ATOM 1267 N N . THR A 1 164 ? -6.838 -4.919 10.876 1.00 89.12 164 THR A N 1
ATOM 1268 C CA . THR A 1 164 ? -7.585 -6.152 10.637 1.00 89.12 164 THR A CA 1
ATOM 1269 C C . THR A 1 164 ? -9.060 -5.814 10.550 1.00 89.12 164 THR A C 1
ATOM 1271 O O . THR A 1 164 ? -9.667 -5.342 11.515 1.00 89.12 164 THR A O 1
ATOM 1274 N N . PHE A 1 165 ? -9.629 -6.032 9.372 1.00 86.75 165 PHE A N 1
ATOM 1275 C CA . PHE A 1 165 ? -11.047 -5.851 9.137 1.00 86.75 165 PHE A CA 1
ATOM 1276 C C . PHE A 1 165 ? -11.782 -7.087 9.631 1.00 86.75 165 PHE A C 1
ATOM 1278 O O . PHE A 1 165 ? -11.417 -8.216 9.319 1.00 86.75 165 PHE A O 1
ATOM 1285 N N . HIS A 1 166 ? -12.825 -6.865 10.419 1.00 86.31 166 HIS A N 1
ATOM 1286 C CA . HIS A 1 166 ? -13.749 -7.934 10.792 1.00 86.31 166 HIS A CA 1
ATOM 1287 C C . HIS A 1 166 ? -14.832 -8.081 9.722 1.00 86.31 166 HIS A C 1
ATOM 1289 O O . HIS A 1 166 ? -15.240 -9.189 9.389 1.00 86.31 166 HIS A O 1
ATOM 1295 N N . GLU A 1 167 ? -15.234 -6.955 9.135 1.00 84.56 167 GLU A N 1
ATOM 1296 C CA . GLU A 1 167 ? -16.229 -6.869 8.080 1.00 84.56 167 GLU A CA 1
ATOM 1297 C C . GLU A 1 167 ? -15.857 -5.726 7.127 1.00 84.56 167 GLU A C 1
ATOM 1299 O O . GLU A 1 167 ? -15.411 -4.662 7.563 1.00 84.56 167 GLU A O 1
ATOM 1304 N N . MET A 1 168 ? -16.036 -5.958 5.826 1.00 85.06 168 MET A N 1
ATOM 1305 C CA . MET A 1 168 ? -16.003 -4.925 4.794 1.00 85.06 168 MET A CA 1
ATOM 1306 C C . MET A 1 168 ? -17.250 -5.077 3.935 1.00 85.06 168 MET A C 1
ATOM 1308 O O . MET A 1 168 ? -17.470 -6.126 3.329 1.00 85.06 168 MET A O 1
ATOM 1312 N N . VAL A 1 169 ? -18.049 -4.017 3.881 1.00 82.81 169 VAL A N 1
ATOM 1313 C CA . VAL A 1 169 ? -19.250 -3.950 3.052 1.00 82.81 169 VAL A CA 1
ATOM 1314 C C . VAL A 1 169 ? -19.010 -2.990 1.889 1.00 82.81 169 VAL A C 1
ATOM 1316 O O . VAL A 1 169 ? -18.329 -1.978 2.072 1.00 82.81 169 VAL A O 1
ATOM 1319 N N . PRO A 1 170 ? -19.538 -3.275 0.688 1.00 78.56 170 PRO A N 1
ATOM 1320 C CA . PRO A 1 170 ? -19.521 -2.311 -0.402 1.00 78.56 170 PRO A CA 1
ATOM 1321 C C . PRO A 1 170 ? -20.187 -1.000 0.019 1.00 78.56 170 PRO A C 1
ATOM 1323 O O . PRO A 1 170 ? -21.181 -1.010 0.750 1.00 78.56 170 PRO A O 1
ATOM 1326 N N . ASN A 1 171 ? -19.661 0.120 -0.475 1.00 73.12 171 ASN A N 1
ATOM 1327 C CA . ASN A 1 171 ? -20.288 1.418 -0.257 1.00 73.12 171 ASN A CA 1
ATOM 1328 C C . ASN A 1 171 ? -21.727 1.391 -0.783 1.00 73.12 171 ASN A C 1
ATOM 1330 O O . ASN A 1 171 ? -21.977 0.969 -1.915 1.00 73.12 171 ASN A O 1
ATOM 1334 N N . GLN A 1 172 ? -22.666 1.882 0.025 1.00 74.75 172 GLN A N 1
ATOM 1335 C CA . GLN A 1 172 ? -23.991 2.220 -0.481 1.00 74.75 172 GLN A CA 1
ATOM 1336 C C . GLN A 1 172 ? -23.876 3.436 -1.414 1.00 74.75 172 GLN A C 1
ATOM 1338 O O . GLN A 1 172 ? -22.946 4.234 -1.255 1.00 74.75 172 GLN A O 1
ATOM 1343 N N . PRO A 1 173 ? -24.786 3.596 -2.391 1.00 73.81 173 PRO A N 1
ATOM 1344 C CA . PRO A 1 173 ? -24.825 4.796 -3.214 1.00 73.81 173 PRO A CA 1
ATOM 1345 C C . PRO A 1 173 ? -24.868 6.042 -2.322 1.00 73.81 173 PRO A C 1
ATOM 1347 O O . PRO A 1 173 ? -25.806 6.211 -1.546 1.00 73.81 173 PRO A O 1
ATOM 1350 N N . LEU A 1 174 ? -23.842 6.889 -2.414 1.00 62.84 174 LEU A N 1
ATOM 1351 C CA . LEU A 1 174 ? -23.790 8.145 -1.670 1.00 62.84 174 LEU A CA 1
ATOM 1352 C C . LEU A 1 174 ? -24.775 9.133 -2.301 1.00 62.84 174 LEU A C 1
ATOM 1354 O O . LEU A 1 174 ? -24.712 9.390 -3.508 1.00 62.84 174 LEU A O 1
ATOM 1358 N N . ALA A 1 175 ? -25.675 9.703 -1.502 1.00 69.81 175 ALA A N 1
ATOM 1359 C CA . ALA A 1 175 ? -26.493 10.825 -1.930 1.00 69.81 175 ALA A CA 1
ATOM 1360 C C . ALA A 1 175 ? -25.662 12.118 -1.907 1.00 69.81 175 ALA A C 1
ATOM 1362 O O . ALA A 1 175 ? -24.688 12.252 -1.167 1.00 69.81 175 ALA A O 1
ATOM 1363 N N . ALA A 1 176 ? -26.070 13.124 -2.686 1.00 65.88 176 ALA A N 1
ATOM 1364 C CA . ALA A 1 176 ? -25.387 14.423 -2.718 1.00 65.88 176 ALA A CA 1
ATOM 1365 C C . ALA A 1 176 ? -25.318 15.112 -1.337 1.00 65.88 176 ALA A C 1
ATOM 1367 O O . ALA A 1 176 ? -24.446 15.945 -1.104 1.00 65.88 176 ALA A O 1
ATOM 1368 N N . THR A 1 177 ? -26.224 14.760 -0.421 1.00 69.19 177 THR A N 1
ATOM 1369 C CA . THR A 1 177 ? -26.259 15.241 0.968 1.00 69.19 177 THR A CA 1
ATOM 1370 C C . THR A 1 177 ? -25.204 14.608 1.873 1.00 69.19 177 THR A C 1
ATOM 1372 O O . THR A 1 177 ? -24.912 15.175 2.921 1.00 69.19 177 THR A O 1
ATOM 1375 N N . ASP A 1 178 ? -24.637 13.465 1.482 1.00 55.31 178 ASP A N 1
ATOM 1376 C CA . ASP A 1 178 ? -23.678 12.704 2.294 1.00 55.31 178 ASP A CA 1
ATOM 1377 C C . ASP A 1 178 ? -22.233 13.181 2.079 1.00 55.31 178 ASP A C 1
ATOM 1379 O O . ASP A 1 178 ? -21.329 12.847 2.846 1.00 55.31 178 ASP A O 1
ATOM 1383 N N . LEU A 1 179 ? -22.001 13.987 1.036 1.00 55.66 179 LEU A N 1
ATOM 1384 C CA . LEU A 1 179 ? -20.704 14.591 0.759 1.00 55.66 179 LEU A CA 1
ATOM 1385 C C . LEU A 1 179 ? -20.501 15.842 1.631 1.00 55.66 179 LEU A C 1
ATOM 1387 O O . LEU A 1 179 ? -21.414 16.664 1.758 1.00 55.66 179 LEU A O 1
ATOM 1391 N N . PRO A 1 180 ? -19.301 16.046 2.207 1.00 50.94 180 PRO A N 1
ATOM 1392 C CA . PRO A 1 180 ? -19.007 17.263 2.942 1.00 50.94 180 PRO A CA 1
ATOM 1393 C C . PRO A 1 180 ? -19.201 18.478 2.031 1.00 50.94 180 PRO A C 1
ATOM 1395 O O . PRO A 1 180 ? -18.560 18.593 0.986 1.00 50.94 180 PRO A O 1
ATOM 1398 N N . GLN A 1 181 ? -20.074 19.401 2.438 1.00 48.88 181 GLN A N 1
ATOM 1399 C CA . GLN A 1 181 ? -20.216 20.680 1.752 1.00 48.88 181 GLN A CA 1
ATOM 1400 C C . GLN A 1 181 ? -18.907 21.452 1.911 1.00 48.88 181 GLN A C 1
ATOM 1402 O O . GLN A 1 181 ? -18.570 21.920 3.002 1.00 48.88 181 GLN A O 1
ATOM 1407 N N . VAL A 1 182 ? -18.143 21.551 0.826 1.00 43.78 182 VAL A N 1
ATOM 1408 C CA . VAL A 1 182 ? -16.991 22.444 0.761 1.00 43.78 182 VAL A CA 1
ATOM 1409 C C . VAL A 1 182 ? -17.551 23.863 0.744 1.00 43.78 182 VAL A C 1
ATOM 1411 O O . VAL A 1 182 ? -17.968 24.367 -0.296 1.00 43.78 182 VAL A O 1
ATOM 1414 N N . SER A 1 183 ? -17.612 24.501 1.912 1.00 37.66 183 SER A N 1
ATOM 1415 C CA . SER A 1 183 ? -17.861 25.937 2.002 1.00 37.66 183 SER A CA 1
ATOM 1416 C C . SER A 1 183 ? -16.662 26.657 1.397 1.00 37.66 183 SER A C 1
ATOM 1418 O O . SER A 1 183 ? -15.662 26.878 2.077 1.00 37.66 183 SER A O 1
ATOM 1420 N N . LEU A 1 184 ? -16.755 26.992 0.112 1.00 34.72 184 LEU A N 1
ATOM 1421 C CA . LEU A 1 184 ? -15.877 27.969 -0.518 1.00 34.72 184 LEU A CA 1
ATOM 1422 C C . LEU A 1 184 ? -16.080 29.298 0.227 1.00 34.72 184 LEU A C 1
ATOM 1424 O O . LEU A 1 184 ? -17.161 29.887 0.168 1.00 34.72 184 LEU A O 1
ATOM 1428 N N . ARG A 1 185 ? -15.072 29.715 0.992 1.00 33.25 185 ARG A N 1
ATOM 1429 C CA . ARG A 1 185 ? -14.948 31.068 1.538 1.00 33.25 185 ARG A CA 1
ATOM 1430 C C . ARG A 1 185 ? -13.816 31.780 0.829 1.00 33.25 185 ARG A C 1
ATOM 1432 O O . ARG A 1 185 ? -12.786 31.113 0.596 1.00 33.25 185 ARG A O 1
#